Protein AF-A0A2V7PTL3-F1 (afdb_monomer)

Solvent-accessible surface area (backbone atoms only — not comparable to full-atom values): 19234 Å² total; per-residue (Å²): 114,66,68,62,54,45,54,55,50,53,51,50,50,53,52,56,63,71,43,59,87,76,66,67,97,75,72,52,46,26,53,28,74,48,75,42,56,42,40,90,37,6,77,86,49,51,35,30,56,69,43,46,54,13,33,9,42,70,13,37,46,96,92,54,63,38,96,51,48,69,48,38,56,96,76,74,40,83,77,38,29,26,68,57,35,49,31,84,86,47,87,62,72,57,38,34,52,40,47,52,67,44,94,77,58,78,47,55,61,39,45,72,73,46,29,72,77,50,80,53,64,45,39,36,37,28,36,30,56,58,40,34,35,38,35,31,33,27,22,49,60,37,75,67,26,38,50,54,26,27,52,44,21,42,54,30,21,42,74,59,68,45,80,54,82,48,53,42,68,40,53,69,28,81,48,74,51,54,21,33,27,32,47,74,58,25,55,45,15,30,27,51,26,10,29,19,30,35,23,48,31,39,30,61,32,52,21,53,51,41,17,54,34,37,46,64,38,47,96,45,80,62,69,70,92,75,82,72,80,88,74,92,73,81,79,68,81,92,71,82,86,66,90,78,66,57,37,98,73,61,60,81,56,46,66,77,44,69,46,55,61,53,31,29,40,37,32,38,32,36,54,26,25,61,79,61,63,67,87,74,86,73,76,70,88,84,51,91,52,51,32,34,23,41,68,59,97,78,49,50,75,78,45,33,72,86,34,94,57,33,44,81,41,83,74,49,75,61,85,22,29,24,35,30,38,38,40,32,59,78,40,60,76,44,40,32,24,51,37,38,86,98,43,79,60,40,72,72,36,68,25,45,62,119

Radius of gyration: 26.58 Å; Cα contacts (8 Å, |Δi|>4): 734; chains: 1; bounding box: 58×51×72 Å

Structure (mmCIF, N/CA/C/O backbone):
data_AF-A0A2V7PTL3-F1
#
_entry.id   AF-A0A2V7PTL3-F1
#
loop_
_atom_site.group_PDB
_atom_site.id
_atom_site.type_symbol
_atom_site.label_atom_id
_atom_site.label_alt_id
_atom_site.label_comp_id
_atom_site.label_asym_id
_atom_site.label_entity_id
_atom_site.label_seq_id
_atom_site.pdbx_PDB_ins_code
_atom_site.Cartn_x
_atom_site.Cartn_y
_atom_site.Cartn_z
_atom_site.occupancy
_atom_site.B_iso_or_equiv
_atom_site.auth_seq_id
_atom_site.auth_comp_id
_atom_site.auth_asym_id
_atom_site.auth_atom_id
_atom_site.pdbx_PDB_model_num
ATOM 1 N N . MET A 1 1 ? 13.224 -9.829 -6.526 1.00 54.44 1 MET A N 1
ATOM 2 C CA . MET A 1 1 ? 11.762 -9.576 -6.557 1.00 54.44 1 MET A CA 1
ATOM 3 C C . MET A 1 1 ? 10.968 -10.706 -7.213 1.00 54.44 1 MET A C 1
ATOM 5 O O . MET A 1 1 ? 9.870 -10.983 -6.752 1.00 54.44 1 MET A O 1
ATOM 9 N N . THR A 1 2 ? 11.512 -11.411 -8.213 1.00 71.88 2 THR A N 1
ATOM 10 C CA . THR A 1 2 ? 10.816 -12.489 -8.946 1.00 71.88 2 THR A CA 1
ATOM 11 C C . THR A 1 2 ? 10.346 -13.665 -8.082 1.00 71.88 2 THR A C 1
ATOM 13 O O . THR A 1 2 ? 9.251 -14.161 -8.308 1.00 71.88 2 THR A O 1
ATOM 16 N N . VAL A 1 3 ? 11.103 -14.084 -7.061 1.00 86.38 3 VAL A N 1
ATOM 17 C CA . VAL A 1 3 ? 10.732 -15.242 -6.217 1.00 86.38 3 VAL A CA 1
ATOM 18 C C . VAL A 1 3 ? 9.466 -14.989 -5.391 1.00 86.38 3 VAL A C 1
ATOM 20 O O . VAL A 1 3 ? 8.576 -15.833 -5.372 1.00 86.38 3 VAL A O 1
ATOM 23 N N . ILE A 1 4 ? 9.360 -13.826 -4.736 1.00 88.50 4 ILE A N 1
ATOM 24 C CA . ILE A 1 4 ? 8.193 -13.488 -3.904 1.00 88.50 4 ILE A CA 1
ATOM 25 C C . ILE A 1 4 ? 6.953 -13.338 -4.787 1.00 88.50 4 ILE A C 1
ATOM 27 O O . ILE A 1 4 ? 5.944 -13.986 -4.529 1.00 88.50 4 ILE A O 1
ATOM 31 N N . GLY A 1 5 ? 7.052 -12.541 -5.859 1.00 88.00 5 GLY A N 1
ATOM 32 C CA . GLY A 1 5 ? 5.939 -12.331 -6.787 1.00 88.00 5 GLY A CA 1
ATOM 33 C C . GLY A 1 5 ? 5.461 -13.634 -7.427 1.00 88.00 5 GLY A C 1
ATOM 34 O O . GLY A 1 5 ? 4.261 -13.890 -7.458 1.00 88.00 5 GLY A O 1
ATOM 35 N N . LYS A 1 6 ? 6.391 -14.501 -7.852 1.00 88.19 6 LYS A N 1
ATOM 36 C CA . LYS A 1 6 ? 6.057 -15.820 -8.397 1.00 88.19 6 LYS A CA 1
ATOM 37 C C . LYS A 1 6 ? 5.391 -16.719 -7.360 1.00 88.19 6 LYS A C 1
ATOM 39 O O . LYS A 1 6 ? 4.373 -17.313 -7.671 1.00 88.19 6 LYS A O 1
ATOM 44 N N . SER A 1 7 ? 5.917 -16.788 -6.139 1.00 92.88 7 SER A N 1
ATOM 45 C CA . SER A 1 7 ? 5.326 -17.604 -5.070 1.00 92.88 7 SER A CA 1
ATOM 46 C C . SER A 1 7 ? 3.882 -17.187 -4.759 1.00 92.88 7 SER A C 1
ATOM 48 O O . SER A 1 7 ? 2.989 -18.029 -4.686 1.00 92.88 7 SER A O 1
ATOM 50 N N . VAL A 1 8 ? 3.627 -15.876 -4.655 1.00 93.38 8 VAL A N 1
ATOM 51 C CA . VAL A 1 8 ? 2.273 -15.339 -4.444 1.00 93.38 8 VAL A CA 1
ATOM 52 C C . VAL A 1 8 ? 1.369 -15.626 -5.646 1.00 93.38 8 VAL A C 1
ATOM 54 O O . VAL A 1 8 ? 0.238 -16.071 -5.460 1.00 93.38 8 VAL A O 1
ATOM 57 N N . GLY A 1 9 ? 1.862 -15.406 -6.869 1.00 92.88 9 GLY A N 1
ATOM 58 C CA . GLY A 1 9 ? 1.113 -15.659 -8.102 1.00 92.88 9 GLY A CA 1
ATOM 59 C C . GLY A 1 9 ? 0.752 -17.134 -8.286 1.00 92.88 9 GLY A C 1
ATOM 60 O O . GLY A 1 9 ? -0.413 -17.452 -8.504 1.00 92.88 9 GLY A O 1
ATOM 61 N N . ASP A 1 10 ? 1.720 -18.035 -8.121 1.00 93.62 10 ASP A N 1
ATOM 62 C CA . ASP A 1 10 ? 1.515 -19.484 -8.195 1.00 93.62 10 ASP A CA 1
ATOM 63 C C . ASP A 1 10 ? 0.501 -19.945 -7.138 1.00 93.62 10 ASP A C 1
ATOM 65 O O . ASP A 1 10 ? -0.391 -20.737 -7.437 1.00 93.62 10 ASP A O 1
ATOM 69 N N . GLY A 1 11 ? 0.590 -19.414 -5.912 1.00 95.06 11 GLY A N 1
ATOM 70 C CA . GLY A 1 11 ? -0.376 -19.697 -4.850 1.00 95.06 11 GLY A CA 1
ATOM 71 C C . GLY A 1 11 ? -1.792 -19.212 -5.179 1.00 95.06 11 GLY A C 1
ATOM 72 O O . GLY A 1 11 ? -2.761 -19.922 -4.912 1.00 95.06 11 GLY A O 1
ATOM 73 N N . ALA A 1 12 ? -1.925 -18.032 -5.791 1.00 93.56 12 ALA A N 1
ATOM 74 C CA . ALA A 1 12 ? -3.215 -17.495 -6.218 1.00 93.56 12 ALA A CA 1
ATOM 75 C C . ALA A 1 12 ? -3.844 -18.328 -7.347 1.00 93.56 12 ALA A C 1
ATOM 77 O O . ALA A 1 12 ? -5.038 -18.617 -7.288 1.00 93.56 12 ALA A O 1
ATOM 78 N N . VAL A 1 13 ? -3.047 -18.753 -8.335 1.00 93.56 13 VAL A N 1
ATOM 79 C CA . VAL A 1 13 ? -3.499 -19.637 -9.423 1.00 93.56 13 VAL A CA 1
ATOM 80 C C . VAL A 1 13 ? -3.913 -20.997 -8.870 1.00 93.56 13 VAL A C 1
ATOM 82 O O . VAL A 1 13 ? -5.016 -21.451 -9.149 1.00 93.56 13 VAL A O 1
ATOM 85 N N . ALA A 1 14 ? -3.093 -21.605 -8.010 1.00 93.88 14 ALA A N 1
ATOM 86 C CA . ALA A 1 14 ? -3.425 -22.883 -7.386 1.00 93.88 14 ALA A CA 1
ATOM 87 C C . ALA A 1 14 ? -4.730 -22.808 -6.572 1.00 93.88 14 ALA A C 1
ATOM 89 O O . ALA A 1 14 ? -5.548 -23.728 -6.626 1.00 93.88 14 ALA A O 1
ATOM 90 N N . LEU A 1 15 ? -4.955 -21.704 -5.846 1.00 91.06 15 LEU A N 1
ATOM 91 C CA . LEU A 1 15 ? -6.216 -21.468 -5.147 1.00 91.06 15 LEU A CA 1
ATOM 92 C C . LEU A 1 15 ? -7.382 -21.342 -6.135 1.00 91.06 15 LEU A C 1
ATOM 94 O O . LEU A 1 15 ? -8.399 -22.003 -5.937 1.00 91.06 15 LEU A O 1
ATOM 98 N N . PHE A 1 16 ? -7.239 -20.540 -7.192 1.00 90.12 16 PHE A N 1
ATOM 99 C CA . PHE A 1 16 ? -8.264 -20.377 -8.225 1.00 90.12 16 PHE A CA 1
ATOM 100 C C . PHE A 1 16 ? -8.647 -21.719 -8.865 1.00 90.12 16 PHE A C 1
ATOM 102 O O . PHE A 1 16 ? -9.828 -22.069 -8.885 1.00 90.12 16 PHE A O 1
ATOM 109 N N . ASP A 1 17 ? -7.658 -22.506 -9.288 1.00 90.69 17 ASP A N 1
ATOM 110 C CA . ASP A 1 17 ? -7.866 -23.822 -9.896 1.00 90.69 17 ASP A CA 1
ATOM 111 C C . ASP A 1 17 ? -8.566 -24.785 -8.925 1.00 90.69 17 ASP A C 1
ATOM 113 O O . ASP A 1 17 ? -9.466 -25.530 -9.318 1.00 90.69 17 ASP A O 1
ATOM 117 N N . SER A 1 18 ? -8.214 -24.733 -7.634 1.00 91.88 18 SER A N 1
ATOM 118 C CA . SER A 1 18 ? -8.845 -25.569 -6.604 1.00 91.88 18 SER A CA 1
ATOM 119 C C . SER A 1 18 ? -10.313 -25.222 -6.330 1.00 91.88 18 SER A C 1
ATOM 121 O O . SER A 1 18 ? -11.061 -26.085 -5.870 1.00 91.88 18 SER A O 1
ATOM 123 N N . LEU A 1 19 ? -10.742 -23.981 -6.605 1.00 88.31 19 LEU A N 1
ATOM 124 C CA . LEU A 1 19 ? -12.136 -23.573 -6.421 1.00 88.31 19 LEU A CA 1
ATOM 125 C C . LEU A 1 19 ? -13.051 -24.207 -7.475 1.00 88.31 19 LEU A C 1
ATOM 127 O O . LEU A 1 19 ? -14.204 -24.487 -7.156 1.00 88.31 19 LEU A O 1
ATOM 131 N N . GLY A 1 20 ? -12.552 -24.478 -8.687 1.00 84.94 20 GLY A N 1
ATOM 132 C CA . GLY A 1 20 ? -13.228 -25.271 -9.719 1.00 84.94 20 GLY A CA 1
ATOM 133 C C . GLY A 1 20 ? -14.733 -24.994 -9.846 1.00 84.94 20 GLY A C 1
ATOM 134 O O . GLY A 1 20 ? -15.160 -23.882 -10.153 1.00 84.94 20 GLY A O 1
ATOM 135 N N . THR A 1 21 ? -15.555 -26.014 -9.579 1.00 82.31 21 THR A N 1
ATOM 136 C CA . THR A 1 21 ? -17.026 -25.950 -9.684 1.00 82.31 21 THR A CA 1
ATOM 137 C C . THR A 1 21 ? -17.719 -25.215 -8.530 1.00 82.31 21 THR A C 1
ATOM 139 O O . THR A 1 21 ? -18.940 -25.095 -8.549 1.00 82.31 21 THR A O 1
ATOM 142 N N . ALA A 1 22 ? -16.990 -24.765 -7.504 1.00 83.25 22 ALA A N 1
ATOM 143 C CA . ALA A 1 22 ? -17.542 -23.958 -6.413 1.00 83.25 22 ALA A CA 1
ATOM 144 C C . ALA A 1 22 ? -17.686 -22.470 -6.787 1.00 83.25 22 ALA A C 1
ATOM 146 O O . ALA A 1 22 ? -18.297 -21.708 -6.034 1.00 83.25 22 ALA A O 1
ATOM 147 N N . LEU A 1 23 ? -17.132 -22.047 -7.931 1.00 82.62 23 LEU A N 1
ATOM 148 C CA . LEU A 1 23 ? -17.359 -20.717 -8.490 1.00 82.62 23 LEU A CA 1
ATOM 149 C C . LEU A 1 23 ? -18.807 -20.584 -8.982 1.00 82.62 23 LEU A C 1
ATOM 151 O O . LEU A 1 23 ? -19.373 -21.499 -9.572 1.00 82.62 23 LEU A O 1
ATOM 155 N N . SER A 1 24 ? -19.393 -19.416 -8.738 1.00 82.69 24 SER A N 1
ATOM 156 C CA . SER A 1 24 ? -20.777 -19.079 -9.074 1.00 82.69 24 SER A CA 1
ATOM 157 C C . SER A 1 24 ? -20.797 -17.773 -9.863 1.00 82.69 24 SER A C 1
ATOM 159 O O . SER A 1 24 ? -20.018 -16.864 -9.573 1.00 82.69 24 SER A O 1
ATOM 161 N N . ASP A 1 25 ? -21.699 -17.666 -10.836 1.00 85.25 25 ASP A N 1
ATOM 162 C CA . ASP A 1 25 ? -21.993 -16.425 -11.567 1.00 85.25 25 ASP A CA 1
ATOM 163 C C . ASP A 1 25 ? -22.904 -15.474 -10.769 1.00 85.25 25 ASP A C 1
ATOM 165 O O . ASP A 1 25 ? -23.008 -14.286 -11.078 1.00 85.25 25 ASP A O 1
ATOM 169 N N . ARG A 1 26 ? -23.521 -15.976 -9.693 1.00 83.00 26 ARG A N 1
ATOM 170 C CA . ARG A 1 26 ? -24.259 -15.188 -8.709 1.00 83.00 26 ARG A CA 1
ATOM 171 C C . ARG A 1 26 ? -23.373 -14.847 -7.516 1.00 83.00 26 ARG A C 1
ATOM 173 O O . ARG A 1 26 ? -22.911 -15.744 -6.807 1.00 83.00 26 ARG A O 1
ATOM 180 N N . LEU A 1 27 ? -23.215 -13.550 -7.255 1.00 84.81 27 LEU A N 1
ATOM 181 C CA . LEU A 1 27 ? -22.480 -13.013 -6.113 1.00 84.81 27 LEU A CA 1
ATOM 182 C C . LEU A 1 27 ? -23.353 -12.002 -5.366 1.00 84.81 27 LEU A C 1
ATOM 184 O O . LEU A 1 27 ? -23.665 -10.942 -5.898 1.00 84.81 27 LEU A O 1
ATOM 188 N N . GLU A 1 28 ? -23.734 -12.325 -4.129 1.00 85.25 28 GLU A N 1
ATOM 189 C CA . GLU A 1 28 ? -24.439 -11.371 -3.264 1.00 85.25 28 GLU A CA 1
ATOM 190 C C . GLU A 1 28 ? -23.488 -10.249 -2.844 1.00 85.25 28 GLU A C 1
ATOM 192 O O . GLU A 1 28 ? -22.382 -10.511 -2.356 1.00 85.25 28 GLU A O 1
ATOM 197 N N . LEU A 1 29 ? -23.936 -9.004 -3.004 1.00 87.94 29 LEU A N 1
ATOM 198 C CA . LEU A 1 29 ? -23.141 -7.814 -2.728 1.00 87.94 29 LEU A CA 1
ATOM 199 C C . LEU A 1 29 ? -23.789 -6.971 -1.634 1.00 87.94 29 LEU A C 1
ATOM 201 O O . LEU A 1 29 ? -24.975 -6.666 -1.677 1.00 87.94 29 LEU A O 1
ATOM 205 N N . GLY A 1 30 ? -22.978 -6.531 -0.680 1.00 87.50 30 GLY A N 1
ATOM 206 C CA . GLY A 1 30 ? -23.362 -5.513 0.293 1.00 87.50 30 GLY A CA 1
ATOM 207 C C . GLY A 1 30 ? -22.268 -4.467 0.407 1.00 87.50 30 GLY A C 1
ATOM 208 O O . GLY A 1 30 ? -21.087 -4.787 0.279 1.00 87.50 30 GLY A O 1
ATOM 209 N N . ARG A 1 31 ? -22.638 -3.213 0.668 1.00 88.50 31 ARG A N 1
ATOM 210 C CA . ARG A 1 31 ? -21.663 -2.159 0.961 1.00 88.50 31 ARG A CA 1
ATOM 211 C C . ARG A 1 31 ? -22.157 -1.238 2.062 1.00 88.50 31 ARG A C 1
ATOM 213 O O . ARG A 1 31 ? -23.338 -0.902 2.113 1.00 88.50 31 ARG A O 1
ATOM 220 N N . ALA A 1 32 ? -21.231 -0.793 2.890 1.00 89.75 32 ALA A N 1
ATOM 221 C CA . ALA A 1 32 ? -21.430 0.281 3.844 1.00 89.75 32 ALA A CA 1
ATOM 222 C C . ALA A 1 32 ? -20.168 1.145 3.864 1.00 89.75 32 ALA A C 1
ATOM 224 O O . ALA A 1 32 ? -19.054 0.631 3.779 1.00 89.75 32 ALA A O 1
ATOM 225 N N . PHE A 1 33 ? -20.340 2.457 3.956 1.00 89.00 33 PHE A N 1
ATOM 226 C CA . PHE A 1 33 ? -19.253 3.428 3.892 1.00 89.00 33 PHE A CA 1
ATOM 227 C C . PHE A 1 33 ? -19.440 4.479 4.983 1.00 89.00 33 PHE A C 1
ATOM 229 O O . PHE A 1 33 ? -20.570 4.880 5.264 1.00 89.00 33 PHE A O 1
ATOM 236 N N . ALA A 1 34 ? -18.339 4.951 5.564 1.00 89.56 34 ALA A N 1
ATOM 237 C CA . ALA A 1 34 ? -18.347 6.122 6.428 1.00 89.56 34 ALA A CA 1
ATOM 238 C C . ALA A 1 34 ? -17.092 6.972 6.234 1.00 89.56 34 ALA A C 1
ATOM 240 O O . ALA A 1 34 ? -15.979 6.455 6.133 1.00 89.56 34 ALA A O 1
ATOM 241 N N . THR A 1 35 ? -17.288 8.288 6.282 1.00 91.56 35 THR A N 1
ATOM 242 C CA . THR A 1 35 ? -16.217 9.260 6.500 1.00 91.56 35 THR A CA 1
ATOM 243 C C . THR A 1 35 ? -16.184 9.605 7.985 1.00 91.56 35 THR A C 1
ATOM 245 O O . THR A 1 35 ? -17.170 10.092 8.536 1.00 91.56 35 THR A O 1
ATOM 248 N N . LEU A 1 36 ? -15.060 9.349 8.644 1.00 92.25 36 LEU A N 1
ATOM 249 C CA . LEU A 1 36 ? -14.830 9.679 10.046 1.00 92.25 36 LEU A CA 1
ATOM 250 C C . LEU A 1 36 ? -14.138 11.045 10.120 1.00 92.25 36 LEU A C 1
ATOM 252 O O . LEU A 1 36 ? -13.067 11.192 9.536 1.00 92.25 36 LEU A O 1
ATOM 256 N N . SER A 1 37 ? -14.711 12.019 10.839 1.00 92.56 37 SER A N 1
ATOM 257 C CA . SER A 1 37 ? -13.965 13.222 11.250 1.00 92.56 37 SER A CA 1
ATOM 258 C C . SER A 1 37 ? -13.096 12.858 12.451 1.00 92.56 37 SER A C 1
ATOM 260 O O . SER A 1 37 ? -13.603 12.661 13.557 1.00 92.56 37 SER A O 1
ATOM 262 N N . LEU A 1 38 ? -11.796 12.690 12.221 1.00 94.50 38 LEU A N 1
ATOM 263 C CA . LEU A 1 38 ? -10.875 12.130 13.208 1.00 94.50 38 LEU A CA 1
ATOM 264 C C . LEU A 1 38 ? -10.638 13.110 14.355 1.00 94.50 38 LEU A C 1
ATOM 266 O O . LEU A 1 38 ? -10.798 12.735 15.514 1.00 94.50 38 LEU A O 1
ATOM 270 N N . ARG A 1 39 ? -10.336 14.374 14.036 1.00 92.50 39 ARG A N 1
ATOM 271 C CA . ARG A 1 39 ? -10.049 15.410 15.039 1.00 92.50 39 ARG A CA 1
ATOM 272 C C . ARG A 1 39 ? -11.291 15.808 15.824 1.00 92.50 39 ARG A C 1
ATOM 274 O O . ARG A 1 39 ? -11.299 15.713 17.050 1.00 92.50 39 ARG A O 1
ATOM 281 N N . ASP A 1 40 ? -12.366 16.176 15.125 1.00 91.94 40 ASP A N 1
ATOM 282 C CA . ASP A 1 40 ? -13.569 16.717 15.772 1.00 91.94 40 ASP A CA 1
ATOM 283 C C . ASP A 1 40 ? -14.300 15.657 16.601 1.00 91.94 40 ASP A C 1
ATOM 285 O O . ASP A 1 40 ? -14.944 15.969 17.602 1.00 91.94 40 ASP A O 1
ATOM 289 N N . SER A 1 41 ? -14.186 14.383 16.207 1.00 95.12 41 SER A N 1
ATOM 290 C CA . SER A 1 41 ? -14.811 13.264 16.921 1.00 95.12 41 SER A CA 1
ATOM 291 C C . SER A 1 41 ? -13.827 12.465 17.776 1.00 95.12 41 SER A C 1
ATOM 293 O O . SER A 1 41 ? -14.198 11.397 18.266 1.00 95.12 41 SER A O 1
ATOM 295 N N . ALA A 1 42 ? -12.603 12.953 18.006 1.00 96.50 42 ALA A N 1
ATOM 296 C CA . ALA A 1 42 ? -11.524 12.180 18.625 1.00 96.50 42 ALA A CA 1
ATOM 297 C C . ALA A 1 42 ? -11.915 11.533 19.960 1.00 96.50 42 ALA A C 1
ATOM 299 O O . ALA A 1 42 ? -11.701 10.338 20.170 1.00 96.50 42 ALA A O 1
ATOM 300 N N . ARG A 1 43 ? -12.595 12.284 20.838 1.00 96.19 43 ARG A N 1
ATOM 301 C CA . ARG A 1 43 ? -13.081 11.770 22.129 1.00 96.19 43 ARG A CA 1
ATOM 302 C C . ARG A 1 43 ? -14.091 10.632 21.962 1.00 96.19 43 ARG A C 1
ATOM 304 O O . ARG A 1 43 ? -13.991 9.627 22.658 1.00 96.19 43 ARG A O 1
ATOM 311 N N . ALA A 1 44 ? -15.053 10.778 21.051 1.00 96.75 44 ALA A N 1
ATOM 312 C CA . ALA A 1 44 ? -16.066 9.753 20.778 1.00 96.75 44 ALA A CA 1
ATOM 313 C C . ALA A 1 44 ? -15.470 8.527 20.064 1.00 96.75 44 ALA A C 1
ATOM 315 O O . ALA A 1 44 ? -15.943 7.400 20.228 1.00 96.75 44 ALA A O 1
ATOM 316 N N . LEU A 1 45 ? -14.419 8.754 19.279 1.00 97.06 45 LEU A N 1
ATOM 317 C CA . LEU A 1 45 ? -13.657 7.735 18.578 1.00 97.06 45 LEU A CA 1
ATOM 318 C C . LEU A 1 45 ? -12.617 7.050 19.472 1.00 97.06 45 LEU A C 1
ATOM 320 O O . LEU A 1 45 ? -12.174 5.963 19.114 1.00 97.06 45 LEU A O 1
ATOM 324 N N . GLY A 1 46 ? -12.290 7.606 20.642 1.00 97.31 46 GLY A N 1
ATOM 325 C CA . GLY A 1 46 ? -11.303 7.055 21.574 1.00 97.31 46 GLY A CA 1
ATOM 326 C C . GLY A 1 46 ? -9.869 7.150 21.051 1.00 97.31 46 GLY A C 1
ATOM 327 O O . GLY A 1 46 ? -9.103 6.206 21.224 1.00 97.31 46 GLY A O 1
ATOM 328 N N . ILE A 1 47 ? -9.544 8.251 20.374 1.00 97.69 47 ILE A N 1
ATOM 329 C CA . ILE A 1 47 ? -8.233 8.548 19.780 1.00 97.69 47 ILE A CA 1
ATOM 330 C C . ILE A 1 47 ? -7.760 9.942 20.208 1.00 97.69 47 ILE A C 1
ATOM 332 O O . ILE A 1 47 ? -8.497 10.685 20.863 1.00 97.69 47 ILE A O 1
ATOM 336 N N . CYS A 1 48 ? -6.540 10.313 19.830 1.00 95.31 48 CYS A N 1
ATOM 337 C CA . CYS A 1 48 ? -6.030 11.658 20.071 1.00 95.31 48 CYS A CA 1
ATOM 338 C C . CYS A 1 48 ? -6.648 12.686 19.130 1.00 95.31 48 CYS A C 1
ATOM 340 O O . CYS A 1 48 ? -6.882 12.404 17.965 1.00 95.31 48 CYS A O 1
ATOM 342 N N . ALA A 1 49 ? -6.927 13.887 19.640 1.00 92.81 49 ALA A N 1
ATOM 343 C CA . ALA A 1 49 ? -7.457 14.971 18.811 1.00 92.81 49 ALA A CA 1
ATOM 344 C C . ALA A 1 49 ? -6.399 15.529 17.854 1.00 92.81 49 ALA A C 1
ATOM 346 O O . ALA A 1 49 ? -6.717 15.862 16.716 1.00 92.81 49 ALA A O 1
ATOM 347 N N . GLU A 1 50 ? -5.145 15.574 18.309 1.00 91.44 50 GLU A N 1
ATOM 348 C CA . GLU A 1 50 ? -4.023 16.060 17.516 1.00 91.44 50 GLU A CA 1
ATOM 349 C C . GLU A 1 50 ? -3.169 14.881 17.021 1.00 91.44 50 GLU A C 1
ATOM 351 O O . GLU A 1 50 ? -2.608 14.152 17.855 1.00 91.44 50 GLU A O 1
ATOM 356 N N . PRO A 1 51 ? -3.070 14.657 15.696 1.00 93.25 51 PRO A N 1
ATOM 357 C CA . PRO A 1 51 ? -2.216 13.617 15.143 1.00 93.25 51 PRO A CA 1
ATOM 358 C C . PRO A 1 51 ? -0.739 14.003 15.267 1.00 93.25 51 PRO A C 1
ATOM 360 O O . PRO A 1 51 ? -0.383 15.167 15.106 1.00 93.25 51 PRO A O 1
ATOM 363 N N . ALA A 1 52 ? 0.140 13.034 15.512 1.00 91.62 52 ALA A N 1
ATOM 364 C CA . ALA A 1 52 ? 1.570 13.287 15.676 1.00 91.62 52 ALA A CA 1
ATOM 365 C C . ALA A 1 52 ? 2.431 12.150 15.125 1.00 91.62 52 ALA A C 1
ATOM 367 O O . ALA A 1 52 ? 2.113 10.974 15.317 1.00 91.62 52 ALA A O 1
ATOM 368 N N . LEU A 1 53 ? 3.562 12.515 14.517 1.00 92.00 53 LEU A N 1
ATOM 369 C CA . LEU A 1 53 ? 4.612 11.586 14.101 1.00 92.00 53 LEU A CA 1
ATOM 370 C C . LEU A 1 53 ? 5.660 11.422 15.201 1.00 92.00 53 LEU A C 1
ATOM 372 O O . LEU A 1 53 ? 6.076 12.399 15.832 1.00 92.00 53 LEU A O 1
ATOM 376 N N . GLY A 1 54 ? 6.090 10.181 15.409 1.00 90.75 54 GLY A N 1
ATOM 377 C CA . GLY A 1 54 ? 7.184 9.846 16.309 1.00 90.75 54 GLY A CA 1
ATOM 378 C C . GLY A 1 54 ? 8.558 10.031 15.661 1.00 90.75 54 GLY A C 1
ATOM 379 O O . GLY A 1 54 ? 8.711 9.921 14.446 1.00 90.75 54 GLY A O 1
ATOM 380 N N . LEU A 1 55 ? 9.597 10.237 16.473 1.00 89.75 55 LEU A N 1
ATOM 381 C CA . LEU A 1 55 ? 10.990 10.232 16.011 1.00 89.75 55 LEU A CA 1
ATOM 382 C C . LEU A 1 55 ? 11.380 8.905 15.345 1.00 89.75 55 LEU A C 1
ATOM 384 O O . LEU A 1 55 ? 12.184 8.916 14.413 1.00 89.75 55 LEU A O 1
ATOM 388 N N . SER A 1 56 ? 10.779 7.784 15.758 1.00 91.88 56 SER A N 1
ATOM 389 C CA . SER A 1 56 ? 10.997 6.485 15.116 1.00 91.88 56 SER A CA 1
ATOM 390 C C . SER A 1 56 ? 10.450 6.418 13.682 1.00 91.88 56 SER A C 1
ATOM 392 O O . SER A 1 56 ? 10.950 5.631 12.886 1.00 91.88 56 SER A O 1
ATOM 394 N N . THR A 1 57 ? 9.507 7.280 13.285 1.00 92.75 57 THR A N 1
ATOM 395 C CA . THR A 1 57 ? 9.096 7.385 11.875 1.00 92.75 57 THR A CA 1
ATOM 396 C C . THR A 1 57 ? 10.234 7.912 11.001 1.00 92.75 57 THR A C 1
ATOM 398 O O . THR A 1 57 ? 10.430 7.460 9.878 1.00 92.75 57 THR A O 1
ATOM 401 N N . LEU A 1 58 ? 11.040 8.847 11.510 1.00 90.12 58 LEU A N 1
ATOM 402 C CA . LEU A 1 58 ? 12.122 9.443 10.724 1.00 90.12 58 LEU A CA 1
ATOM 403 C C . LEU A 1 58 ? 13.277 8.476 10.452 1.00 90.12 58 LEU A C 1
ATOM 405 O O . LEU A 1 58 ? 14.069 8.714 9.537 1.00 90.12 58 LEU A O 1
ATOM 409 N N . VAL A 1 59 ? 13.397 7.404 11.236 1.00 91.12 59 VAL A N 1
ATOM 410 C CA . VAL A 1 59 ? 14.483 6.436 11.070 1.00 91.12 59 VAL A CA 1
ATOM 411 C C . VAL A 1 59 ? 14.200 5.352 10.038 1.00 91.12 59 VAL A C 1
ATOM 413 O O . VAL A 1 59 ? 15.142 4.699 9.598 1.00 91.12 59 VAL A O 1
ATOM 416 N N . GLY A 1 60 ? 12.943 5.186 9.623 1.00 91.00 60 GLY A N 1
ATOM 417 C CA . GLY A 1 60 ? 12.522 4.121 8.711 1.00 91.00 60 GLY A CA 1
ATOM 418 C C . GLY A 1 60 ? 12.427 2.736 9.366 1.00 91.00 60 GLY A C 1
ATOM 419 O O . GLY A 1 60 ? 12.945 2.500 10.463 1.00 91.00 60 GLY A O 1
ATOM 420 N N . ALA A 1 61 ? 11.749 1.826 8.671 1.00 92.00 61 ALA A N 1
ATOM 421 C CA . ALA A 1 61 ? 11.598 0.426 9.053 1.00 92.00 61 ALA A CA 1
ATOM 422 C C . ALA A 1 61 ? 12.858 -0.404 8.741 1.00 92.00 61 ALA A C 1
ATOM 424 O O . ALA A 1 61 ? 13.832 0.095 8.171 1.00 92.00 61 ALA A O 1
ATOM 425 N N . ASP A 1 62 ? 12.841 -1.678 9.137 1.00 88.12 62 ASP A N 1
ATOM 426 C CA . ASP A 1 62 ? 13.958 -2.621 8.964 1.00 88.12 62 ASP A CA 1
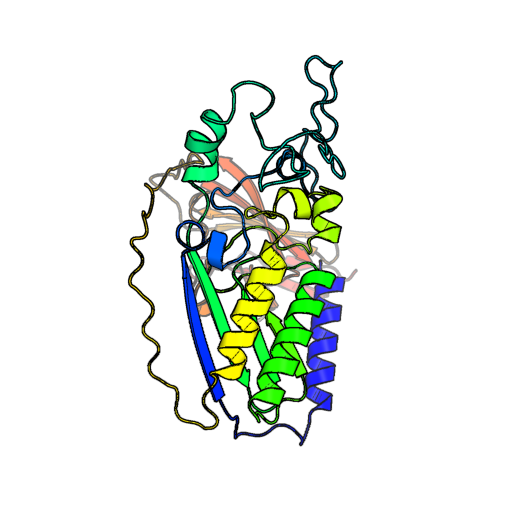ATOM 427 C C . ASP A 1 62 ? 14.322 -2.879 7.492 1.00 88.12 62 ASP A C 1
ATOM 429 O O . ASP A 1 62 ? 15.460 -3.229 7.176 1.00 88.12 62 ASP A O 1
ATOM 433 N N . ASP A 1 63 ? 13.375 -2.697 6.576 1.00 89.19 63 ASP A N 1
ATOM 434 C CA . ASP A 1 63 ? 13.574 -2.851 5.136 1.00 89.19 63 ASP A CA 1
ATOM 435 C C . ASP A 1 63 ? 14.195 -1.609 4.471 1.00 89.19 63 ASP A C 1
ATOM 437 O O . ASP A 1 63 ? 14.742 -1.712 3.369 1.00 89.19 63 ASP A O 1
ATOM 441 N N . ALA A 1 64 ? 14.163 -0.448 5.137 1.00 88.12 64 ALA A N 1
ATOM 442 C CA . ALA A 1 64 ? 14.691 0.806 4.607 1.00 88.12 64 ALA A CA 1
ATOM 443 C C . ALA A 1 64 ? 15.008 1.847 5.699 1.00 88.12 64 ALA A C 1
ATOM 445 O O . ALA A 1 64 ? 14.364 2.897 5.796 1.00 88.12 64 ALA A O 1
ATOM 446 N N . HIS A 1 65 ? 16.065 1.618 6.481 1.00 90.06 65 HIS A N 1
ATOM 447 C CA . HIS A 1 65 ? 16.537 2.637 7.419 1.00 90.06 65 HIS A CA 1
ATOM 448 C C . HIS A 1 65 ? 17.034 3.903 6.711 1.00 90.06 65 HIS A C 1
ATOM 450 O O . HIS A 1 65 ? 17.740 3.867 5.696 1.00 90.06 65 HIS A O 1
ATOM 456 N N . THR A 1 66 ? 16.747 5.050 7.315 1.00 90.38 66 THR A N 1
ATOM 457 C CA . THR A 1 66 ? 17.311 6.330 6.907 1.00 90.38 66 THR A CA 1
ATOM 458 C C . THR A 1 66 ? 18.702 6.526 7.513 1.00 90.38 66 THR A C 1
ATOM 460 O O . THR A 1 66 ? 19.108 5.886 8.483 1.00 90.38 66 THR A O 1
ATOM 463 N N . ARG A 1 67 ? 19.465 7.474 6.957 1.00 90.31 67 ARG A N 1
ATOM 464 C CA . ARG A 1 67 ? 20.843 7.768 7.399 1.00 90.31 67 ARG A CA 1
ATOM 465 C C . ARG A 1 67 ? 20.944 8.327 8.821 1.00 90.31 67 ARG A C 1
ATOM 467 O O . ARG A 1 67 ? 22.059 8.469 9.311 1.00 90.31 67 ARG A O 1
ATOM 474 N N . ILE A 1 68 ? 19.813 8.683 9.430 1.00 87.50 68 ILE A N 1
ATOM 475 C CA . ILE A 1 68 ? 19.737 9.303 10.758 1.00 87.50 68 ILE A CA 1
ATOM 476 C C . ILE A 1 68 ? 19.418 8.302 11.875 1.00 87.50 68 ILE A C 1
ATOM 478 O O . ILE A 1 68 ? 19.348 8.693 13.038 1.00 87.50 68 ILE A O 1
ATOM 482 N N . GLN A 1 69 ? 19.261 7.017 11.540 1.00 88.94 69 GLN A N 1
ATOM 483 C CA . GLN A 1 69 ? 19.161 5.934 12.516 1.00 88.94 69 GLN A CA 1
ATOM 484 C C . GLN A 1 69 ? 20.372 5.957 13.465 1.00 88.94 69 GLN A C 1
ATOM 486 O O . GLN A 1 69 ? 21.526 5.917 13.037 1.00 88.94 69 GLN A O 1
ATOM 491 N N . GLY A 1 70 ? 20.099 6.020 14.767 1.00 87.25 70 GLY A N 1
ATOM 492 C CA . GLY A 1 70 ? 21.094 6.047 15.837 1.00 87.25 70 GLY A CA 1
ATOM 493 C C . GLY A 1 70 ? 21.814 7.385 16.031 1.00 87.25 70 GLY A C 1
ATOM 494 O O . GLY A 1 70 ? 22.775 7.436 16.798 1.00 87.25 70 GLY A O 1
ATOM 495 N N . TRP A 1 71 ? 21.403 8.467 15.358 1.00 88.50 71 TRP A N 1
ATOM 496 C CA . TRP A 1 71 ? 22.050 9.770 15.530 1.00 88.50 71 TRP A CA 1
ATOM 497 C C . TRP A 1 71 ? 21.875 10.325 16.946 1.00 88.50 71 TRP A C 1
ATOM 499 O O . TRP A 1 71 ? 20.771 10.390 17.486 1.00 88.50 71 TRP A O 1
ATOM 509 N N . LEU A 1 72 ? 22.987 10.800 17.508 1.00 86.19 72 LEU A N 1
ATOM 510 C CA . LEU A 1 72 ? 23.040 11.492 18.791 1.00 86.19 72 LEU A CA 1
ATOM 511 C C . LEU A 1 72 ? 23.151 13.000 18.555 1.00 86.19 72 LEU A C 1
ATOM 513 O O . LEU A 1 72 ? 23.962 13.458 17.745 1.00 86.19 72 LEU A O 1
ATOM 517 N N . LEU A 1 73 ? 22.383 13.793 19.298 1.00 80.88 73 LEU A N 1
ATOM 518 C CA . LEU A 1 73 ? 22.501 15.247 19.268 1.00 80.88 73 LEU A CA 1
ATOM 519 C C . LEU A 1 73 ? 23.883 15.650 19.811 1.00 80.88 73 LEU A C 1
ATOM 521 O O . LEU A 1 73 ? 24.292 15.211 20.888 1.00 80.88 73 LEU A O 1
ATOM 525 N N . PHE A 1 74 ? 24.626 16.437 19.025 1.00 83.69 74 PHE A N 1
ATOM 526 C CA . PHE A 1 74 ? 26.044 16.772 19.251 1.00 83.69 74 PHE A CA 1
ATOM 527 C C . PHE A 1 74 ? 26.980 15.558 19.413 1.00 83.69 74 PHE A C 1
ATOM 529 O O . PHE A 1 74 ? 28.072 15.694 19.955 1.00 83.69 74 PHE A O 1
ATOM 536 N N . GLY A 1 75 ? 26.566 14.366 18.967 1.00 84.12 75 GLY A N 1
ATOM 537 C CA . GLY A 1 75 ? 27.323 13.128 19.171 1.00 84.12 75 GLY A CA 1
ATOM 538 C C . GLY A 1 75 ? 27.263 12.567 20.598 1.00 84.12 75 GLY A C 1
ATOM 539 O O . GLY A 1 75 ? 27.949 11.591 20.877 1.00 84.12 75 GLY A O 1
ATOM 540 N N . LEU A 1 76 ? 26.466 13.162 21.495 1.00 85.31 76 LEU A N 1
ATOM 541 C CA . LEU A 1 76 ? 26.486 12.847 22.930 1.00 85.31 76 LEU A CA 1
ATOM 542 C C . LEU A 1 76 ? 25.114 12.475 23.499 1.00 85.31 76 LEU A C 1
ATOM 544 O O . LEU A 1 76 ? 25.032 11.620 24.377 1.00 85.31 76 LEU A O 1
ATOM 548 N N . PHE A 1 77 ? 24.040 13.104 23.023 1.00 82.12 77 PHE A N 1
ATOM 549 C CA . PHE A 1 77 ? 22.720 12.966 23.637 1.00 82.12 77 PHE A CA 1
ATOM 550 C C . PHE A 1 77 ? 21.794 12.111 22.773 1.00 82.12 77 PHE A C 1
ATOM 552 O O . PHE A 1 77 ? 21.491 12.466 21.632 1.00 82.12 77 PHE A O 1
ATOM 559 N N . ASP A 1 78 ? 21.323 10.992 23.325 1.00 83.50 78 ASP A N 1
ATOM 560 C CA . ASP A 1 78 ? 20.315 10.151 22.679 1.00 83.50 78 ASP A CA 1
ATOM 561 C C . ASP A 1 78 ? 18.953 10.849 22.719 1.00 83.50 78 ASP A C 1
ATOM 563 O O . ASP A 1 78 ? 18.293 10.937 23.756 1.00 83.50 78 ASP A O 1
ATOM 567 N N . VAL A 1 79 ? 18.543 11.363 21.564 1.00 83.44 79 VAL A N 1
ATOM 568 C CA . VAL A 1 79 ? 17.253 12.035 21.390 1.00 83.44 79 VAL A CA 1
ATOM 569 C C . VAL A 1 79 ? 16.134 11.069 20.995 1.00 83.44 79 VAL A C 1
ATOM 571 O O . VAL A 1 79 ? 14.978 11.476 20.948 1.00 83.44 79 VAL A O 1
ATOM 574 N N . GLY A 1 80 ? 16.428 9.784 20.773 1.00 83.31 80 GLY A N 1
ATOM 575 C CA . GLY A 1 80 ? 15.444 8.776 20.375 1.00 83.31 80 GLY A CA 1
ATOM 576 C C . GLY A 1 80 ? 15.242 8.638 18.866 1.00 83.31 80 GLY A C 1
ATOM 577 O O . GLY A 1 80 ? 14.197 8.160 18.434 1.00 83.31 80 GLY A O 1
ATOM 578 N N . LEU A 1 81 ? 16.236 9.021 18.052 1.00 88.44 81 LEU A N 1
ATOM 579 C CA . LEU A 1 81 ? 16.295 8.691 16.621 1.00 88.44 81 LEU A CA 1
ATOM 580 C C . LEU A 1 81 ? 16.695 7.224 16.435 1.00 88.44 81 LEU A C 1
ATOM 582 O O . LEU A 1 81 ? 17.737 6.910 15.865 1.00 88.44 81 LEU A O 1
ATOM 586 N N . LYS A 1 82 ? 15.878 6.309 16.952 1.00 90.25 82 LYS A N 1
ATOM 587 C CA . LYS A 1 82 ? 16.040 4.869 16.767 1.00 90.25 82 LYS A CA 1
ATOM 588 C C . LYS A 1 82 ? 14.699 4.162 16.876 1.00 90.25 82 LYS A C 1
ATOM 590 O O . LYS A 1 82 ? 13.795 4.621 17.572 1.00 90.25 82 LYS A O 1
ATOM 595 N N . GLN A 1 83 ? 14.601 3.017 16.221 1.00 91.31 83 GLN A N 1
ATOM 596 C CA . GLN A 1 83 ? 13.504 2.087 16.442 1.00 91.31 83 GLN A CA 1
ATOM 597 C C . GLN A 1 83 ? 13.466 1.612 17.903 1.00 91.31 83 GLN A C 1
ATOM 599 O O . GLN A 1 83 ? 14.511 1.414 18.526 1.00 91.31 83 GLN A O 1
ATOM 604 N N . GLY A 1 84 ? 12.263 1.442 18.452 1.00 91.25 84 GLY A N 1
ATOM 605 C CA . GLY A 1 84 ? 12.090 0.953 19.816 1.00 91.25 84 GLY A CA 1
ATOM 606 C C . GLY A 1 84 ? 12.401 2.004 20.888 1.00 91.25 84 GLY A C 1
ATOM 607 O O . GLY A 1 84 ? 12.961 1.662 21.929 1.00 91.25 84 GLY A O 1
ATOM 608 N N . SER A 1 85 ? 12.137 3.293 20.629 1.00 89.56 85 SER A N 1
ATOM 609 C CA . SER A 1 85 ? 12.498 4.393 21.541 1.00 89.56 85 SER A CA 1
ATOM 610 C C . SER A 1 85 ? 11.278 5.070 22.179 1.00 89.56 85 SER A C 1
ATOM 612 O O . SER A 1 85 ? 10.978 6.228 21.874 1.00 89.56 85 SER A O 1
ATOM 614 N N . PRO A 1 86 ? 10.568 4.395 23.101 1.00 90.50 86 PRO A N 1
ATOM 615 C CA . PRO A 1 86 ? 9.467 5.020 23.810 1.00 90.50 86 PRO A CA 1
ATOM 616 C C . PRO A 1 86 ? 9.954 6.150 24.726 1.00 90.50 86 PRO A C 1
ATOM 618 O O . PRO A 1 86 ? 11.128 6.246 25.108 1.00 90.50 86 PRO A O 1
ATOM 621 N N . ASN A 1 87 ? 9.028 7.030 25.079 1.00 85.38 87 ASN A N 1
ATOM 622 C CA . ASN A 1 87 ? 9.197 8.064 26.085 1.00 85.38 87 ASN A CA 1
ATOM 623 C C . ASN A 1 87 ? 8.043 7.985 27.087 1.00 85.38 87 ASN A C 1
ATOM 625 O O . ASN A 1 87 ? 7.008 8.612 26.871 1.00 85.38 87 ASN A O 1
ATOM 629 N N . PRO A 1 88 ? 8.186 7.167 28.144 1.00 76.31 88 PRO A N 1
ATOM 630 C CA . PRO A 1 88 ? 7.114 6.937 29.109 1.00 76.31 88 PRO A CA 1
ATOM 631 C C . PRO A 1 88 ? 6.786 8.179 29.948 1.00 76.31 88 PRO A C 1
ATOM 633 O O . PRO A 1 88 ? 5.712 8.235 30.540 1.00 76.31 88 PRO A O 1
ATOM 636 N N . ASP A 1 89 ? 7.681 9.168 29.976 1.00 72.88 89 ASP A N 1
ATOM 637 C CA . ASP A 1 89 ? 7.597 10.328 30.864 1.00 72.88 89 ASP A CA 1
ATOM 638 C C . ASP A 1 89 ? 6.860 11.523 30.236 1.00 72.88 89 ASP A C 1
ATOM 640 O O . ASP A 1 89 ? 6.700 12.559 30.884 1.00 72.88 89 ASP A O 1
ATOM 644 N N . VAL A 1 90 ? 6.396 11.410 28.983 1.00 69.19 90 VAL A N 1
ATOM 645 C CA . VAL A 1 90 ? 5.635 12.481 28.319 1.00 69.19 90 VAL A CA 1
ATOM 646 C C . VAL A 1 90 ? 4.151 12.358 28.665 1.00 69.19 90 VAL A C 1
ATOM 648 O O . VAL A 1 90 ? 3.501 11.382 28.280 1.00 69.19 90 VAL A O 1
ATOM 651 N N . PRO A 1 91 ? 3.570 13.348 29.367 1.00 70.38 91 PRO A N 1
ATOM 652 C CA . PRO A 1 91 ? 2.143 13.359 29.631 1.00 70.38 91 PRO A CA 1
ATOM 653 C C . PRO A 1 91 ? 1.369 13.674 28.347 1.00 70.38 91 PRO A C 1
ATOM 655 O O . PRO A 1 91 ? 1.764 14.527 27.554 1.00 70.38 91 PRO A O 1
ATOM 658 N N . GLY A 1 92 ? 0.212 13.036 28.166 1.00 84.75 92 GLY A N 1
ATOM 659 C CA . GLY A 1 92 ? -0.731 13.390 27.106 1.00 84.75 92 GLY A CA 1
ATOM 660 C C . GLY A 1 92 ? -1.309 12.192 26.366 1.00 84.75 92 GLY A C 1
ATOM 661 O O . GLY A 1 92 ? -1.008 11.037 26.655 1.00 84.75 92 GLY A O 1
ATOM 662 N N . CYS A 1 93 ? -2.169 12.479 25.389 1.00 90.69 93 CYS A N 1
ATOM 663 C CA . CYS A 1 93 ? -2.889 11.437 24.659 1.00 90.69 93 CYS A CA 1
ATOM 664 C C . CYS A 1 93 ? -1.967 10.536 23.819 1.00 90.69 93 CYS A C 1
ATOM 666 O O . CYS A 1 93 ? -2.204 9.334 23.723 1.00 90.69 93 CYS A O 1
ATOM 668 N N . GLN A 1 94 ? -0.899 11.101 23.242 1.00 92.38 94 GLN A N 1
ATOM 669 C CA . GLN A 1 94 ? 0.065 10.362 22.414 1.00 92.38 94 GLN A CA 1
ATOM 670 C C . GLN A 1 94 ? 0.932 9.381 23.231 1.00 92.38 94 GLN A C 1
ATOM 672 O O . GLN A 1 94 ? 1.689 8.604 22.647 1.00 92.38 94 GLN A O 1
ATOM 677 N N . ALA A 1 95 ? 0.779 9.368 24.561 1.00 91.06 95 ALA A N 1
ATOM 678 C CA . ALA A 1 95 ? 1.399 8.419 25.475 1.00 91.06 95 ALA A CA 1
ATOM 679 C C . ALA A 1 95 ? 2.918 8.305 25.253 1.00 91.06 95 ALA A C 1
ATOM 681 O O . ALA A 1 95 ? 3.621 9.307 25.311 1.00 91.06 95 ALA A O 1
ATOM 682 N N . GLN A 1 96 ? 3.432 7.106 24.968 1.00 89.50 96 GLN A N 1
ATOM 683 C CA . GLN A 1 96 ? 4.870 6.829 24.918 1.00 89.50 96 GLN A CA 1
ATOM 684 C C . GLN A 1 96 ? 5.583 7.380 23.670 1.00 89.50 96 GLN A C 1
ATOM 686 O O . GLN A 1 96 ? 6.764 7.092 23.469 1.00 89.50 96 GLN A O 1
ATOM 691 N N . LYS A 1 97 ? 4.905 8.129 22.794 1.00 91.88 97 LYS A N 1
ATOM 692 C CA . LYS A 1 97 ? 5.496 8.617 21.544 1.00 91.88 97 LYS A CA 1
ATOM 693 C C . LYS A 1 97 ? 6.408 9.814 21.775 1.00 91.88 97 LYS A C 1
ATOM 695 O O . LYS A 1 97 ? 5.986 10.864 22.253 1.00 91.88 97 LYS A O 1
ATOM 700 N N . ARG A 1 98 ? 7.655 9.686 21.315 1.00 88.94 98 ARG A N 1
ATOM 701 C CA . ARG A 1 98 ? 8.576 10.818 21.147 1.00 88.94 98 ARG A CA 1
ATOM 702 C C . ARG A 1 98 ? 8.151 11.627 19.938 1.00 88.94 98 ARG A C 1
ATOM 704 O O . ARG A 1 98 ? 8.576 11.310 18.832 1.00 88.94 98 ARG A O 1
ATOM 711 N N . GLN A 1 99 ? 7.302 12.630 20.122 1.00 84.88 99 GLN A N 1
ATOM 712 C CA . GLN A 1 99 ? 6.899 13.478 19.004 1.00 84.88 99 GLN A CA 1
ATOM 713 C C . GLN A 1 99 ? 8.116 14.243 18.466 1.00 84.88 99 GLN A C 1
ATOM 715 O O . GLN A 1 99 ? 9.041 14.584 19.214 1.00 84.88 99 GLN A O 1
ATOM 720 N N . LEU A 1 100 ? 8.125 14.512 17.161 1.00 72.50 100 LEU A N 1
ATOM 721 C CA . LEU A 1 100 ? 9.146 15.362 16.540 1.00 72.50 100 LEU A CA 1
ATOM 722 C C . LEU A 1 100 ? 9.195 16.731 17.260 1.00 72.50 100 LEU A C 1
ATOM 724 O O . LEU A 1 100 ? 8.206 17.118 17.834 1.00 72.50 100 LEU A O 1
ATOM 728 N N . PHE A 1 101 ? 10.313 17.453 17.347 1.00 67.38 101 PHE A N 1
ATOM 729 C CA . PHE A 1 101 ? 10.408 18.806 17.964 1.00 67.38 101 PHE A CA 1
ATOM 730 C C . PHE A 1 101 ? 9.897 19.043 19.418 1.00 67.38 101 PHE A C 1
ATOM 732 O O . PHE A 1 101 ? 1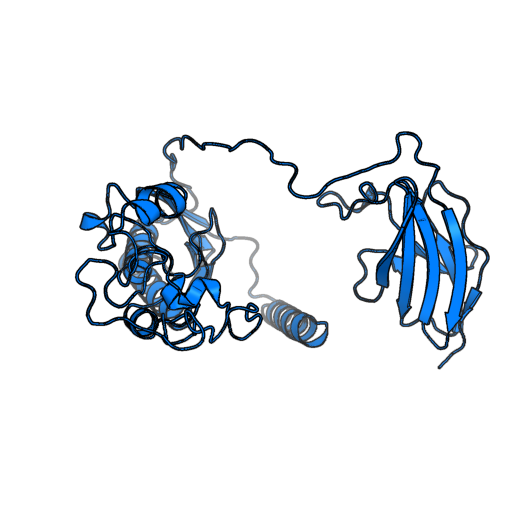0.077 20.155 19.927 1.00 67.38 101 PHE A O 1
ATOM 739 N N . ASP A 1 102 ? 9.337 18.054 20.127 1.00 65.56 102 ASP A N 1
ATOM 740 C CA . ASP A 1 102 ? 8.762 18.235 21.476 1.00 65.56 102 ASP A CA 1
ATOM 741 C C . ASP A 1 102 ? 9.829 18.611 22.513 1.00 65.56 102 ASP A C 1
ATOM 743 O O . ASP A 1 102 ? 9.602 19.466 23.367 1.00 65.56 102 ASP A O 1
ATOM 747 N N . ALA A 1 103 ? 11.030 18.040 22.390 1.00 54.50 103 ALA A N 1
ATOM 748 C CA . ALA A 1 103 ? 12.141 18.289 23.309 1.00 54.50 103 ALA A CA 1
ATOM 749 C C . ALA A 1 103 ? 12.721 19.716 23.230 1.00 54.50 103 ALA A C 1
ATOM 751 O O . ALA A 1 103 ? 13.518 20.086 24.087 1.00 54.50 103 ALA A O 1
ATOM 752 N N . ALA A 1 104 ? 12.360 20.510 22.214 1.00 53.69 104 ALA A N 1
ATOM 753 C CA . ALA A 1 104 ? 13.011 21.791 21.948 1.00 53.69 104 ALA A CA 1
ATOM 754 C C . ALA A 1 104 ? 12.088 23.022 22.055 1.00 53.69 104 ALA A C 1
ATOM 756 O O . ALA A 1 104 ? 12.592 24.099 22.364 1.00 53.69 104 ALA A O 1
ATOM 757 N N . PHE A 1 105 ? 10.766 22.907 21.825 1.00 53.81 105 PHE A N 1
ATOM 758 C CA . PHE A 1 105 ? 9.916 24.099 21.606 1.00 53.81 105 PHE A CA 1
ATOM 759 C C . PHE A 1 105 ? 8.433 23.986 22.037 1.00 53.81 105 PHE A C 1
ATOM 761 O O . PHE A 1 105 ? 7.580 24.670 21.471 1.00 53.81 105 PHE A O 1
ATOM 768 N N . ALA A 1 106 ? 8.098 23.153 23.030 1.00 54.56 106 ALA A N 1
ATOM 769 C CA . ALA A 1 106 ? 6.762 23.113 23.658 1.00 54.56 106 ALA A CA 1
ATOM 770 C C . ALA A 1 106 ? 5.564 22.903 22.689 1.00 54.56 106 ALA A C 1
ATOM 772 O O . ALA A 1 106 ? 4.528 23.556 22.812 1.00 54.56 106 ALA A O 1
ATOM 773 N N . GLY A 1 107 ? 5.691 21.996 21.712 1.00 63.00 107 GLY A N 1
ATOM 774 C CA . GLY A 1 107 ? 4.584 21.497 20.875 1.00 63.00 107 GLY A CA 1
ATOM 775 C C . GLY A 1 107 ? 4.046 22.437 19.780 1.00 63.00 107 GLY A C 1
ATOM 776 O O . GLY A 1 107 ? 3.483 21.956 18.797 1.00 63.00 107 GLY A O 1
ATOM 777 N N . LEU A 1 108 ? 4.255 23.757 19.863 1.00 65.38 108 LEU A N 1
ATOM 778 C CA . LEU A 1 108 ? 3.765 24.713 18.852 1.00 65.38 108 LEU A CA 1
ATOM 779 C C . LEU A 1 108 ? 4.317 24.441 17.433 1.00 65.38 108 LEU A C 1
ATOM 781 O O . LEU A 1 108 ? 3.536 24.476 16.479 1.00 65.38 108 LEU A O 1
ATOM 785 N N . PRO A 1 109 ? 5.610 24.108 17.241 1.00 66.31 109 PRO A N 1
ATOM 786 C CA . PRO A 1 109 ? 6.109 23.734 15.918 1.00 66.31 109 PRO A CA 1
ATOM 787 C C . PRO A 1 109 ? 5.495 22.436 15.386 1.00 66.31 109 PRO A C 1
ATOM 789 O O . PRO A 1 109 ? 5.244 22.335 14.187 1.00 66.31 109 PRO A O 1
ATOM 792 N N . ASN A 1 110 ? 5.189 21.465 16.253 1.00 70.19 110 ASN A N 1
ATOM 793 C CA . ASN A 1 110 ? 4.473 20.258 15.833 1.00 70.19 110 ASN A CA 1
ATOM 794 C C . ASN A 1 110 ? 3.082 20.578 15.328 1.00 70.19 110 ASN A C 1
ATOM 796 O O . ASN A 1 110 ? 2.665 20.012 14.315 1.00 70.19 110 ASN A O 1
ATOM 800 N N . HIS A 1 111 ? 2.393 21.498 16.007 1.00 72.06 111 HIS A N 1
ATOM 801 C CA . HIS A 1 111 ? 1.087 21.962 15.574 1.00 72.06 111 HIS A CA 1
ATOM 802 C C . HIS A 1 111 ? 1.142 22.551 14.155 1.00 72.06 111 HIS A C 1
ATOM 804 O O . HIS A 1 111 ? 0.454 22.099 13.241 1.00 72.06 111 HIS A O 1
ATOM 810 N N . LEU A 1 112 ? 2.043 23.514 13.952 1.00 66.00 112 LEU A N 1
ATOM 811 C CA . LEU A 1 112 ? 2.107 24.308 12.725 1.00 66.00 112 LEU A CA 1
ATOM 812 C C . LEU A 1 112 ? 2.718 23.572 11.525 1.00 66.00 112 LEU A C 1
ATOM 814 O O . LEU A 1 112 ? 2.274 23.775 10.396 1.00 66.00 112 LEU A O 1
ATOM 818 N N . PHE A 1 113 ? 3.748 22.750 11.736 1.00 69.06 113 PHE A N 1
ATOM 819 C CA . PHE A 1 113 ? 4.538 22.193 10.631 1.00 69.06 113 PHE A CA 1
ATOM 820 C C . PHE A 1 113 ? 4.227 20.731 10.312 1.00 69.06 113 PHE A C 1
ATOM 822 O O . PHE A 1 113 ? 4.469 20.304 9.184 1.00 69.06 113 PHE A O 1
ATOM 829 N N . ILE A 1 114 ? 3.680 19.966 11.260 1.00 80.56 114 ILE A N 1
ATOM 830 C CA . ILE A 1 114 ? 3.453 18.524 11.086 1.00 80.56 114 ILE A CA 1
ATOM 831 C C . ILE A 1 114 ? 1.970 18.223 11.167 1.00 80.56 114 ILE A C 1
ATOM 833 O O . ILE A 1 114 ? 1.331 17.949 10.158 1.00 80.56 114 ILE A O 1
ATOM 837 N N . SER A 1 115 ? 1.433 18.292 12.379 1.00 79.19 115 SER A N 1
ATOM 838 C CA . SER A 1 115 ? 0.090 17.831 12.692 1.00 79.19 115 SER A CA 1
ATOM 839 C C . SER A 1 115 ? -0.950 18.565 11.862 1.00 79.19 115 SER A C 1
ATOM 841 O O . SER A 1 115 ? -1.761 17.882 11.263 1.00 79.19 115 SER A O 1
ATOM 843 N N . GLY A 1 116 ? -0.881 19.889 11.676 1.00 79.00 116 GLY A N 1
ATOM 844 C CA . GLY A 1 116 ? -1.790 20.638 10.795 1.00 79.00 116 GLY A CA 1
ATOM 845 C C . GLY A 1 116 ? -1.843 20.157 9.333 1.00 79.00 116 GLY A C 1
ATOM 846 O O . GLY A 1 116 ? -2.842 20.392 8.659 1.00 79.00 116 GLY A O 1
ATOM 847 N N . ASN A 1 117 ? -0.818 19.440 8.858 1.00 81.56 117 ASN A N 1
ATOM 848 C CA . ASN A 1 117 ? -0.758 18.866 7.508 1.00 81.56 117 ASN A CA 1
ATOM 849 C C . ASN A 1 117 ? -1.133 17.372 7.459 1.00 81.56 117 ASN A C 1
ATOM 851 O O . ASN A 1 117 ? -1.220 16.806 6.369 1.00 81.56 117 ASN A O 1
ATOM 855 N N . LEU A 1 118 ? -1.345 16.722 8.610 1.00 89.12 118 LEU A N 1
ATOM 856 C CA . LEU A 1 118 ? -1.765 15.321 8.677 1.00 89.12 118 LEU A CA 1
ATOM 857 C C . LEU A 1 118 ? -3.282 15.177 8.454 1.00 89.12 118 LEU A C 1
ATOM 859 O O . LEU A 1 118 ? -4.051 16.068 8.842 1.00 89.12 118 LEU A O 1
ATOM 863 N N . PRO A 1 119 ? -3.745 14.056 7.866 1.00 89.62 119 PRO A N 1
ATOM 864 C CA . PRO A 1 119 ? -5.129 13.935 7.419 1.00 89.62 119 PRO A CA 1
ATOM 865 C C . PRO A 1 119 ? -6.119 13.959 8.584 1.00 89.62 119 PRO A C 1
ATOM 867 O O . PRO A 1 119 ? -5.960 13.216 9.547 1.00 89.62 119 PRO A O 1
ATOM 870 N N . SER A 1 120 ? -7.173 14.771 8.476 1.00 90.50 120 SER A N 1
ATOM 871 C CA . SER A 1 120 ? -8.222 14.931 9.504 1.00 90.50 120 SER A CA 1
ATOM 872 C C . SER A 1 120 ? -9.439 14.025 9.304 1.00 90.50 120 SER A C 1
ATOM 874 O O . SER A 1 120 ? -10.342 14.015 10.140 1.00 90.50 120 SER A O 1
ATOM 876 N N . TYR A 1 121 ? -9.473 13.273 8.203 1.00 91.06 121 TYR A N 1
ATOM 877 C CA . TYR A 1 121 ? -10.590 12.417 7.826 1.00 91.06 121 TYR A CA 1
ATOM 878 C C . TYR A 1 121 ? -10.102 11.022 7.444 1.00 91.06 121 TYR A C 1
ATOM 880 O O . TYR A 1 121 ? -9.068 10.883 6.795 1.00 91.06 121 TYR A O 1
ATOM 888 N N . ALA A 1 122 ? -10.878 9.999 7.804 1.00 93.44 122 ALA A N 1
ATOM 889 C CA . ALA A 1 122 ? -10.666 8.624 7.358 1.00 93.44 122 ALA A CA 1
ATOM 890 C C . ALA A 1 122 ? -11.900 8.116 6.621 1.00 93.44 122 ALA A C 1
ATOM 892 O O . ALA A 1 122 ? -13.010 8.195 7.145 1.00 93.44 122 ALA A O 1
ATOM 893 N N . GLN A 1 123 ? -11.711 7.545 5.438 1.00 92.31 123 GLN A N 1
ATOM 894 C CA . GLN A 1 123 ? -12.777 6.882 4.699 1.00 92.31 123 GLN A CA 1
ATOM 895 C C . GLN A 1 123 ? -12.668 5.372 4.889 1.00 92.31 123 GLN A C 1
ATOM 897 O O . GLN A 1 123 ? -11.689 4.752 4.482 1.00 92.31 123 GLN A O 1
ATOM 902 N N . VAL A 1 124 ? -13.681 4.776 5.511 1.00 94.75 124 VAL A N 1
ATOM 903 C CA . VAL A 1 124 ? -13.743 3.337 5.785 1.00 94.75 124 VAL A CA 1
ATOM 904 C C . VAL A 1 124 ? -14.898 2.708 5.026 1.00 94.75 124 VAL A C 1
ATOM 906 O O . VAL A 1 124 ? -15.981 3.283 4.917 1.00 94.75 124 VAL A O 1
ATOM 909 N N . THR A 1 125 ? -14.668 1.518 4.479 1.00 93.81 125 THR A N 1
ATOM 910 C CA . THR A 1 125 ? -15.687 0.770 3.728 1.00 93.81 125 THR A CA 1
ATOM 911 C C . THR A 1 125 ? -15.772 -0.647 4.255 1.00 93.81 125 THR A C 1
ATOM 913 O O . THR A 1 125 ? -14.754 -1.260 4.552 1.00 93.81 125 THR A O 1
ATOM 916 N N . VAL A 1 126 ? -16.979 -1.189 4.334 1.00 95.06 126 VAL A N 1
ATOM 917 C CA . VAL A 1 126 ? -17.198 -2.622 4.482 1.00 95.06 126 VAL A CA 1
ATOM 918 C C . VAL A 1 126 ? -17.928 -3.119 3.245 1.00 95.06 126 VAL A C 1
ATOM 920 O O . VAL A 1 126 ? -18.980 -2.590 2.893 1.00 95.06 126 VAL A O 1
ATOM 923 N N . LEU A 1 127 ? -17.369 -4.132 2.590 1.00 92.88 127 LEU A N 1
ATOM 924 C CA . LEU A 1 127 ? -17.965 -4.827 1.455 1.00 92.88 127 LEU A CA 1
ATOM 925 C C . LEU A 1 127 ? -18.328 -6.246 1.874 1.00 92.88 127 LEU A C 1
ATOM 927 O O . LEU A 1 127 ? -17.530 -6.921 2.514 1.00 92.88 127 LEU A O 1
ATOM 931 N N . ARG A 1 128 ? -19.500 -6.728 1.483 1.00 92.06 128 ARG A N 1
ATOM 932 C CA . ARG A 1 128 ? -19.850 -8.144 1.550 1.00 92.06 128 ARG A CA 1
ATOM 933 C C . ARG A 1 128 ? -19.819 -8.709 0.142 1.00 92.06 128 ARG A C 1
ATOM 935 O O . ARG A 1 128 ? -20.491 -8.168 -0.727 1.00 92.06 128 ARG A O 1
ATOM 942 N N . LEU A 1 129 ? -19.065 -9.787 -0.040 1.00 90.00 129 LEU A N 1
ATOM 943 C CA . LEU A 1 129 ? -18.992 -10.566 -1.272 1.00 90.00 129 LEU A CA 1
ATOM 944 C C . LEU A 1 129 ? -19.371 -12.011 -0.918 1.00 90.00 129 LEU A C 1
ATOM 946 O O . LEU A 1 129 ? -18.572 -12.746 -0.335 1.00 90.00 129 LEU A O 1
ATOM 950 N N . GLY A 1 130 ? -20.619 -12.399 -1.178 1.00 88.62 130 GLY A N 1
ATOM 951 C CA . GLY A 1 130 ? -21.160 -13.702 -0.789 1.00 88.62 130 GLY A CA 1
ATOM 952 C C . GLY A 1 130 ? -21.091 -13.938 0.727 1.00 88.62 130 GLY A C 1
ATOM 953 O O . GLY A 1 130 ? -21.743 -13.249 1.518 1.00 88.62 130 GLY A O 1
ATOM 954 N N . ASN A 1 131 ? -20.289 -14.919 1.141 1.00 91.00 131 ASN A N 1
ATOM 955 C CA . ASN A 1 131 ? -20.041 -15.280 2.544 1.00 91.00 131 ASN A CA 1
ATOM 956 C C . ASN A 1 131 ? -18.766 -14.630 3.125 1.00 91.00 131 ASN A C 1
ATOM 958 O O . ASN A 1 131 ? -18.302 -15.027 4.197 1.00 91.00 131 ASN A O 1
ATOM 962 N N . ARG A 1 132 ? -18.179 -13.649 2.433 1.00 93.31 132 ARG A N 1
ATOM 963 C CA . ARG A 1 132 ? -16.998 -12.897 2.873 1.00 93.31 132 ARG A CA 1
ATOM 964 C C . ARG A 1 132 ? -17.364 -11.455 3.191 1.00 93.31 132 ARG A C 1
ATOM 966 O O . ARG A 1 132 ? -18.206 -10.866 2.516 1.00 93.31 132 ARG A O 1
ATOM 973 N N . VAL A 1 133 ? -16.697 -10.874 4.184 1.00 95.75 133 VAL A N 1
ATOM 974 C CA . VAL A 1 133 ? -16.773 -9.438 4.482 1.00 95.75 133 VAL A CA 1
ATOM 975 C C . VAL A 1 133 ? -15.380 -8.804 4.469 1.00 95.75 133 VAL A C 1
ATOM 977 O O . VAL A 1 133 ? -14.458 -9.289 5.114 1.00 95.75 133 VAL A O 1
ATOM 980 N N . ILE A 1 134 ? -15.200 -7.726 3.718 1.00 97.69 134 ILE A N 1
ATOM 981 C CA . ILE A 1 134 ? -13.925 -7.035 3.525 1.00 97.69 134 ILE A CA 1
ATOM 982 C C . ILE A 1 134 ? -14.039 -5.651 4.153 1.00 97.69 134 ILE A C 1
ATOM 984 O O . ILE A 1 134 ? -14.883 -4.859 3.743 1.00 97.69 134 ILE A O 1
ATOM 988 N N . GLY A 1 135 ? -13.197 -5.362 5.140 1.00 97.94 135 GLY A N 1
ATOM 989 C CA . GLY A 1 135 ? -13.079 -4.054 5.772 1.00 97.94 135 GLY A CA 1
ATOM 990 C C . GLY A 1 135 ? -11.895 -3.297 5.190 1.00 97.94 135 GLY A C 1
ATOM 991 O O . GLY A 1 135 ? -10.754 -3.707 5.376 1.00 97.94 135 GLY A O 1
ATOM 992 N N . ALA A 1 136 ? -12.164 -2.208 4.484 1.00 97.88 136 ALA A N 1
ATOM 993 C CA . ALA A 1 136 ? -11.165 -1.353 3.870 1.00 97.88 136 ALA A CA 1
ATOM 994 C C . ALA A 1 136 ? -10.844 -0.161 4.782 1.00 97.88 136 ALA A C 1
ATOM 996 O O . ALA A 1 136 ? -11.761 0.543 5.225 1.00 97.88 136 ALA A O 1
ATOM 997 N N . VAL A 1 137 ? -9.556 0.059 5.051 1.00 97.88 137 VAL A N 1
ATOM 998 C CA . VAL A 1 137 ? -9.054 1.130 5.922 1.00 97.88 137 VAL A CA 1
ATOM 999 C C . VAL A 1 137 ? -7.913 1.913 5.254 1.00 97.88 137 VAL A C 1
ATOM 1001 O O . VAL A 1 137 ? -7.119 1.329 4.508 1.00 97.88 137 VAL A O 1
ATOM 1004 N N . PRO A 1 138 ? -7.796 3.225 5.524 1.00 97.00 138 PRO A N 1
ATOM 1005 C CA . PRO A 1 138 ? -6.838 4.094 4.849 1.00 97.00 138 PRO A CA 1
ATOM 1006 C C . PRO A 1 138 ? -5.466 4.079 5.538 1.00 97.00 138 PRO A C 1
ATOM 1008 O O . PRO A 1 138 ? -5.030 5.105 6.037 1.00 97.00 138 PRO A O 1
ATOM 1011 N N . GLY A 1 139 ? -4.785 2.934 5.610 1.00 97.00 139 GLY A N 1
ATOM 1012 C CA . GLY A 1 139 ? -3.446 2.855 6.217 1.00 97.00 139 GLY A CA 1
ATOM 1013 C C . GLY A 1 139 ? -2.788 1.478 6.138 1.00 97.00 139 GLY A C 1
ATOM 1014 O O . GLY A 1 139 ? -3.342 0.538 5.555 1.00 97.00 139 GLY A O 1
ATOM 1015 N N . GLU A 1 140 ? -1.606 1.376 6.739 1.00 98.06 140 GLU A N 1
ATOM 1016 C CA . GLU A 1 140 ? -0.785 0.168 6.834 1.00 98.06 140 GLU A CA 1
ATOM 1017 C C . GLU A 1 140 ? -1.068 -0.566 8.150 1.00 98.06 140 GLU A C 1
ATOM 1019 O O . GLU A 1 140 ? -0.584 -0.203 9.220 1.00 98.06 140 GLU A O 1
ATOM 1024 N N . VAL A 1 141 ? -1.909 -1.597 8.100 1.00 98.50 141 VAL A N 1
ATOM 1025 C CA . VAL A 1 141 ? -2.363 -2.295 9.310 1.00 98.50 141 VAL A CA 1
ATOM 1026 C C . VAL A 1 141 ? -1.378 -3.392 9.702 1.00 98.50 141 VAL A C 1
ATOM 1028 O O . VAL A 1 141 ? -1.107 -4.288 8.902 1.00 98.50 141 VAL A O 1
ATOM 1031 N N . THR A 1 142 ? -0.908 -3.391 10.951 1.00 98.50 142 THR A N 1
ATOM 1032 C CA . THR A 1 142 ? -0.073 -4.491 11.457 1.00 98.50 142 THR A CA 1
ATOM 1033 C C . THR A 1 142 ? -0.845 -5.806 11.534 1.00 98.50 142 THR A C 1
ATOM 1035 O O . THR A 1 142 ? -2.076 -5.848 11.639 1.00 98.50 142 THR A O 1
ATOM 1038 N N . THR A 1 143 ? -0.112 -6.919 11.556 1.00 98.44 143 THR A N 1
ATOM 1039 C CA . THR A 1 143 ? -0.683 -8.270 11.623 1.00 98.44 143 THR A CA 1
ATOM 1040 C C . THR A 1 143 ? -1.680 -8.435 12.775 1.00 98.44 143 THR A C 1
ATOM 1042 O O . THR A 1 143 ? -2.787 -8.949 12.578 1.00 98.44 143 THR A O 1
ATOM 1045 N N . THR A 1 144 ? -1.332 -7.985 13.987 1.00 98.62 144 THR A N 1
ATOM 1046 C CA . THR A 1 144 ? -2.216 -8.136 15.152 1.00 98.62 144 THR A CA 1
ATOM 1047 C C . THR A 1 144 ? -3.405 -7.189 15.083 1.00 98.62 144 THR A C 1
ATOM 1049 O O . THR A 1 144 ? -4.523 -7.612 15.395 1.00 98.62 144 THR A O 1
ATOM 1052 N N . ALA A 1 145 ? -3.197 -5.939 14.656 1.00 98.75 145 ALA A N 1
ATOM 1053 C CA . ALA A 1 145 ? -4.276 -4.972 14.496 1.00 98.75 145 ALA A CA 1
ATOM 1054 C C . ALA A 1 145 ? -5.310 -5.480 13.482 1.00 98.75 145 ALA A C 1
ATOM 1056 O O . ALA A 1 145 ? -6.500 -5.549 13.796 1.00 98.75 145 ALA A O 1
ATOM 1057 N N . GLY A 1 146 ? -4.852 -5.958 12.322 1.00 98.56 146 GLY A N 1
ATOM 1058 C CA . GLY A 1 146 ? -5.704 -6.503 11.269 1.00 98.56 146 GLY A CA 1
ATOM 1059 C C . GLY A 1 146 ? -6.477 -7.735 11.731 1.00 98.56 146 GLY A C 1
ATOM 1060 O O . GLY A 1 146 ? -7.684 -7.828 11.508 1.00 98.56 146 GLY A O 1
ATOM 1061 N N . ARG A 1 147 ? -5.827 -8.651 12.463 1.00 98.62 147 ARG A N 1
ATOM 1062 C CA . ARG A 1 147 ? -6.503 -9.814 13.061 1.00 98.62 147 ARG A CA 1
ATOM 1063 C C . ARG A 1 147 ? -7.635 -9.399 14.006 1.00 98.62 147 ARG A C 1
ATOM 1065 O O . ARG A 1 147 ? -8.742 -9.917 13.867 1.00 98.62 147 ARG A O 1
ATOM 1072 N N . ARG A 1 148 ? -7.386 -8.455 14.921 1.00 98.69 148 ARG A N 1
ATOM 1073 C CA . ARG A 1 148 ? -8.394 -7.974 15.886 1.00 98.69 148 ARG A CA 1
ATOM 1074 C C . ARG A 1 148 ? -9.563 -7.277 15.183 1.00 98.69 148 ARG A C 1
ATOM 1076 O O . ARG A 1 148 ? -10.717 -7.559 15.497 1.00 98.69 148 ARG A O 1
ATOM 1083 N N . MET A 1 149 ? -9.282 -6.423 14.194 1.00 98.62 149 MET A N 1
ATOM 1084 C CA . MET A 1 149 ? -10.322 -5.780 13.378 1.00 98.62 149 MET A CA 1
ATOM 1085 C C . MET A 1 149 ? -11.172 -6.813 12.632 1.00 98.62 149 MET A C 1
ATOM 1087 O O . MET A 1 149 ? -12.400 -6.733 12.655 1.00 98.62 149 MET A O 1
ATOM 1091 N N . ARG A 1 150 ? -10.527 -7.807 12.009 1.00 98.31 150 ARG A N 1
ATOM 1092 C CA . ARG A 1 150 ? -11.180 -8.899 11.277 1.00 98.31 150 ARG A CA 1
ATOM 1093 C C . ARG A 1 150 ? -12.141 -9.682 12.168 1.00 98.31 150 ARG A C 1
ATOM 1095 O O . ARG A 1 150 ? -13.284 -9.910 11.779 1.00 98.31 150 ARG A O 1
ATOM 1102 N N . GLU A 1 151 ? -11.688 -10.087 13.351 1.00 98.56 151 GLU A N 1
ATOM 1103 C CA . GLU A 1 151 ? -12.491 -10.840 14.321 1.00 98.56 151 GLU A CA 1
ATOM 1104 C C . GLU A 1 151 ? -13.695 -10.026 14.804 1.00 98.56 151 GLU A C 1
ATOM 1106 O O . GLU A 1 151 ? -14.824 -10.519 14.788 1.00 98.56 151 GLU A O 1
ATOM 1111 N N . GLN A 1 152 ? -13.474 -8.758 15.159 1.00 98.50 152 GLN A N 1
ATOM 1112 C CA . GLN A 1 152 ? -14.533 -7.865 15.618 1.00 98.50 152 GLN A CA 1
ATOM 1113 C C . GLN A 1 152 ? -15.578 -7.604 14.520 1.00 98.50 152 GLN A C 1
ATOM 1115 O O . GLN A 1 152 ? -16.782 -7.650 14.782 1.00 98.50 152 GLN A O 1
ATOM 1120 N N . MET A 1 153 ? -15.128 -7.366 13.286 1.00 97.94 153 MET A N 1
ATOM 1121 C CA . MET A 1 153 ? -15.995 -7.151 12.128 1.00 97.94 153 MET A CA 1
ATOM 1122 C C . MET A 1 153 ? -16.829 -8.399 11.814 1.00 97.94 153 MET A C 1
ATOM 1124 O O . MET A 1 153 ? -18.045 -8.296 11.650 1.00 97.94 153 MET A O 1
ATOM 1128 N N . LEU A 1 154 ? -16.201 -9.580 11.795 1.00 98.19 154 LEU A N 1
ATOM 1129 C CA . LEU A 1 154 ? -16.874 -10.854 11.534 1.00 98.19 154 LEU A CA 1
ATOM 1130 C C . LEU A 1 154 ? -17.920 -11.183 12.604 1.00 98.19 154 LEU A C 1
ATOM 1132 O O . LEU A 1 154 ? -19.040 -11.573 12.276 1.00 98.19 154 LEU A O 1
ATOM 1136 N N . ALA A 1 155 ? -17.576 -11.001 13.882 1.00 98.38 155 ALA A N 1
ATOM 1137 C CA . ALA A 1 155 ? -18.505 -11.203 14.990 1.00 98.38 155 ALA A CA 1
ATOM 1138 C C . ALA A 1 155 ? -19.718 -10.265 14.884 1.00 98.38 155 ALA A C 1
ATOM 1140 O O . ALA A 1 155 ? -20.854 -10.699 15.080 1.00 98.38 155 ALA A O 1
ATOM 1141 N N . SER A 1 156 ? -19.487 -8.998 14.526 1.00 97.56 156 SER A N 1
ATOM 1142 C CA . SER A 1 156 ? -20.552 -8.007 14.349 1.00 97.56 156 SER A CA 1
ATOM 1143 C C . SER A 1 156 ? -21.490 -8.355 13.188 1.00 97.56 156 SER A C 1
ATOM 1145 O O . SER A 1 156 ? -22.708 -8.365 13.361 1.00 97.56 156 SER A O 1
ATOM 1147 N N . ALA A 1 157 ? -20.931 -8.730 12.033 1.00 95.44 157 ALA A N 1
ATOM 1148 C CA . ALA A 1 157 ? -21.695 -9.171 10.867 1.00 95.44 157 ALA A CA 1
ATOM 1149 C C . ALA A 1 157 ? -22.584 -10.389 11.177 1.00 95.44 157 ALA A C 1
ATOM 1151 O O . ALA A 1 157 ? -23.769 -10.401 10.849 1.00 95.44 157 ALA A O 1
ATOM 1152 N N . ARG A 1 158 ? -22.034 -11.399 11.868 1.00 96.00 158 ARG A N 1
ATOM 1153 C CA . ARG A 1 158 ? -22.783 -12.601 12.274 1.00 96.00 158 ARG A CA 1
ATOM 1154 C C . ARG A 1 158 ? -23.886 -12.283 13.275 1.00 96.00 158 ARG A C 1
ATOM 1156 O O . ARG A 1 158 ? -24.986 -12.809 13.156 1.00 96.00 158 ARG A O 1
ATOM 1163 N N . LYS A 1 159 ? -23.617 -11.398 14.239 1.00 96.50 159 LYS A N 1
ATOM 1164 C CA . LYS A 1 159 ? -24.626 -10.939 15.204 1.00 96.50 159 LYS A CA 1
ATOM 1165 C C . LYS A 1 159 ? -25.790 -10.214 14.518 1.00 96.50 159 LYS A C 1
ATOM 1167 O O . LYS A 1 159 ? -26.914 -10.307 14.996 1.00 96.50 159 LYS A O 1
ATOM 1172 N N . ALA A 1 160 ? -25.529 -9.537 13.401 1.00 92.56 160 ALA A N 1
ATOM 1173 C CA . ALA A 1 160 ? -26.549 -8.919 12.555 1.00 92.56 160 ALA A CA 1
ATOM 1174 C C . ALA A 1 160 ? -27.276 -9.914 11.621 1.00 92.56 160 ALA A C 1
ATOM 1176 O O . ALA A 1 160 ? -28.123 -9.503 10.835 1.00 92.56 160 ALA A O 1
ATOM 1177 N N . GLY A 1 161 ? -26.969 -11.215 11.699 1.00 92.06 161 GLY A N 1
ATOM 1178 C CA . GLY A 1 161 ? -27.637 -12.266 10.926 1.00 92.06 161 GLY A CA 1
ATOM 1179 C C . GLY A 1 161 ? -27.074 -12.492 9.521 1.00 92.06 161 GLY A C 1
ATOM 1180 O O . GLY A 1 161 ? -27.668 -13.240 8.749 1.00 92.06 161 GLY A O 1
ATOM 1181 N N . LEU A 1 162 ? -25.936 -11.883 9.167 1.00 90.56 162 LEU A N 1
ATOM 1182 C CA . LEU A 1 162 ? -25.317 -12.099 7.858 1.00 90.56 162 LEU A CA 1
ATOM 1183 C C . LEU A 1 162 ? -24.660 -13.489 7.791 1.00 90.56 162 LEU A C 1
ATOM 1185 O O . LEU A 1 162 ? -23.896 -13.841 8.698 1.00 90.56 162 LEU A O 1
ATOM 1189 N N . PRO A 1 163 ? -24.859 -14.260 6.704 1.00 90.75 163 PRO A N 1
ATOM 1190 C CA . PRO A 1 163 ? -24.289 -15.597 6.539 1.00 90.75 163 PRO A CA 1
ATOM 1191 C C . PRO A 1 163 ? -22.817 -15.532 6.085 1.00 90.75 163 PRO A C 1
ATOM 1193 O O . PRO A 1 163 ? -22.428 -16.103 5.068 1.00 90.75 163 PRO A O 1
ATOM 1196 N N . VAL A 1 164 ? -21.982 -14.793 6.823 1.00 93.19 164 VAL A N 1
ATOM 1197 C CA . VAL A 1 164 ? -20.551 -14.631 6.532 1.00 93.19 164 VAL A CA 1
ATOM 1198 C C . VAL A 1 164 ? -19.688 -15.584 7.361 1.00 93.19 164 VAL A C 1
ATOM 1200 O O . VAL A 1 164 ? -19.828 -15.721 8.583 1.00 93.19 164 VAL A O 1
ATOM 1203 N N . THR A 1 165 ? -18.751 -16.248 6.694 1.00 95.06 165 THR A N 1
ATOM 1204 C CA . THR A 1 165 ? -17.851 -17.235 7.299 1.00 95.06 165 THR A CA 1
ATOM 1205 C C . THR A 1 165 ? -16.454 -16.682 7.525 1.00 95.06 165 THR A C 1
ATOM 1207 O O . THR A 1 165 ? -15.801 -17.104 8.475 1.00 95.06 165 THR A O 1
ATOM 1210 N N . GLU A 1 166 ? -16.019 -15.708 6.727 1.00 95.69 166 GLU A N 1
ATOM 1211 C CA . GLU A 1 166 ? -14.690 -15.112 6.852 1.00 95.69 166 GLU A CA 1
ATOM 1212 C C . GLU A 1 166 ? -14.723 -13.599 6.653 1.00 95.69 166 GLU A C 1
ATOM 1214 O O . GLU A 1 166 ? -15.639 -13.035 6.048 1.00 95.69 166 GLU A O 1
ATOM 1219 N N . ALA A 1 167 ? -13.675 -12.958 7.156 1.00 97.38 167 ALA A N 1
ATOM 1220 C CA . ALA A 1 167 ? -13.458 -11.533 7.040 1.00 97.38 167 ALA A CA 1
ATOM 1221 C C . ALA A 1 167 ? -12.036 -11.245 6.542 1.00 97.38 167 ALA A C 1
ATOM 1223 O O . ALA A 1 167 ? -11.112 -11.999 6.845 1.00 97.38 167 ALA A O 1
ATOM 1224 N N . LEU A 1 168 ? -11.847 -10.141 5.826 1.00 97.69 168 LEU A N 1
ATOM 1225 C CA . LEU A 1 168 ? -10.544 -9.656 5.373 1.00 97.69 168 LEU A CA 1
ATOM 1226 C C . LEU A 1 168 ? -10.389 -8.179 5.726 1.00 97.69 168 LEU A C 1
ATOM 1228 O O . LEU A 1 168 ? -11.379 -7.451 5.793 1.00 97.69 168 LEU A O 1
ATOM 1232 N N . ILE A 1 169 ? -9.149 -7.743 5.934 1.00 98.25 169 ILE A N 1
ATOM 1233 C CA . ILE A 1 169 ? -8.807 -6.328 6.078 1.00 98.25 169 ILE A CA 1
ATOM 1234 C C . ILE A 1 169 ? -7.991 -5.922 4.859 1.00 98.25 169 ILE A C 1
ATOM 1236 O O . ILE A 1 169 ? -7.001 -6.574 4.535 1.00 98.25 169 ILE A O 1
ATOM 1240 N N . LEU A 1 170 ? -8.430 -4.860 4.193 1.00 97.81 170 LEU A N 1
ATOM 1241 C CA . LEU A 1 170 ? -7.747 -4.245 3.065 1.00 97.81 170 LEU A CA 1
ATOM 1242 C C . LEU A 1 170 ? -7.176 -2.901 3.532 1.00 97.81 170 LEU A C 1
ATOM 1244 O O . LEU A 1 170 ? -7.931 -1.972 3.812 1.00 97.81 170 LEU A O 1
ATOM 1248 N N . GLY A 1 171 ? -5.852 -2.815 3.654 1.00 97.00 171 GLY A N 1
ATOM 1249 C CA . GLY A 1 171 ? -5.162 -1.543 3.884 1.00 97.00 171 GLY A CA 1
ATOM 1250 C C . GLY A 1 171 ? -5.070 -0.702 2.607 1.00 97.00 171 GLY A C 1
ATOM 1251 O O . GLY A 1 171 ? -5.471 -1.154 1.536 1.00 97.00 171 GLY A O 1
ATOM 1252 N N . HIS A 1 172 ? -4.497 0.500 2.714 1.00 95.75 172 HIS A N 1
ATOM 1253 C CA . HIS A 1 172 ? -4.237 1.402 1.575 1.00 95.75 172 HIS A CA 1
ATOM 1254 C C . HIS A 1 172 ? -5.477 1.732 0.721 1.00 95.75 172 HIS A C 1
ATOM 1256 O O . HIS A 1 172 ? -5.383 1.938 -0.490 1.00 95.75 172 HIS A O 1
ATOM 1262 N N . ALA A 1 173 ? -6.656 1.776 1.341 1.00 94.88 173 ALA A N 1
ATOM 1263 C CA . ALA A 1 173 ? -7.909 2.022 0.643 1.00 94.88 173 ALA A CA 1
ATOM 1264 C C . ALA A 1 173 ? -8.514 3.374 1.038 1.00 94.88 173 ALA A C 1
ATOM 1266 O O . ALA A 1 173 ? -8.630 3.685 2.219 1.00 94.88 173 ALA A O 1
ATOM 1267 N N . ASN A 1 174 ? -8.965 4.148 0.044 1.00 89.44 174 ASN A N 1
ATOM 1268 C CA . ASN A 1 174 ? -9.683 5.426 0.205 1.00 89.44 174 ASN A CA 1
ATOM 1269 C C . ASN A 1 174 ? -8.918 6.545 0.947 1.00 89.44 174 ASN A C 1
ATOM 1271 O O . ASN A 1 174 ? -9.507 7.548 1.346 1.00 89.44 174 ASN A O 1
ATOM 1275 N N . GLY A 1 175 ? -7.612 6.388 1.145 1.00 90.19 175 GLY A N 1
ATOM 1276 C CA . GLY A 1 175 ? -6.761 7.354 1.830 1.00 90.19 175 GLY A CA 1
ATOM 1277 C C . GLY A 1 175 ? -5.514 6.693 2.406 1.00 90.19 175 GLY A C 1
ATOM 1278 O O . GLY A 1 175 ? -5.290 5.497 2.214 1.00 90.19 175 GLY A O 1
ATOM 1279 N N . TYR A 1 176 ? -4.720 7.482 3.124 1.00 94.06 176 TYR A N 1
ATOM 1280 C CA . TYR A 1 176 ? -3.488 7.024 3.755 1.00 94.06 176 TYR A CA 1
ATOM 1281 C C . TYR A 1 176 ? -3.233 7.791 5.062 1.00 94.06 176 TYR A C 1
ATOM 1283 O O . TYR A 1 176 ? -3.162 9.018 5.059 1.00 94.06 176 TYR A O 1
ATOM 1291 N N . LEU A 1 177 ? -3.135 7.054 6.168 1.00 94.94 177 LEU A N 1
ATOM 1292 C CA . LEU A 1 177 ? -2.922 7.511 7.545 1.00 94.94 177 LEU A CA 1
ATOM 1293 C C . LEU A 1 177 ? -1.679 6.851 8.146 1.00 94.94 177 LEU A C 1
ATOM 1295 O O . LEU A 1 177 ? -1.655 6.556 9.337 1.00 94.94 177 LEU A O 1
ATOM 1299 N N . GLU A 1 178 ? -0.659 6.611 7.322 1.00 96.00 178 GLU A N 1
ATOM 1300 C CA . GLU A 1 178 ? 0.551 5.912 7.752 1.00 96.00 178 GLU A CA 1
ATOM 1301 C C . GLU A 1 178 ? 0.205 4.527 8.339 1.00 96.00 178 GLU A C 1
ATOM 1303 O O . GLU A 1 178 ? -0.576 3.778 7.743 1.00 96.00 178 GLU A O 1
ATOM 1308 N N . TYR A 1 179 ? 0.763 4.176 9.498 1.00 98.06 179 TYR A N 1
ATOM 1309 C CA . TYR A 1 179 ? 0.628 2.856 10.107 1.00 98.06 179 TYR A CA 1
ATOM 1310 C C . TYR A 1 179 ? -0.495 2.796 11.133 1.00 98.06 179 TYR A C 1
ATOM 1312 O O . TYR A 1 179 ? -0.777 3.754 11.838 1.00 98.06 179 TYR A O 1
ATOM 1320 N N . ILE A 1 180 ? -1.094 1.617 11.281 1.00 98.62 180 ILE A N 1
ATOM 1321 C CA . ILE A 1 180 ? -2.135 1.346 12.268 1.00 98.62 180 ILE A CA 1
ATOM 1322 C C . ILE A 1 180 ? -1.693 0.166 13.131 1.00 98.62 180 ILE A C 1
ATOM 1324 O O . ILE A 1 180 ? -1.761 -0.995 12.715 1.00 98.62 180 ILE A O 1
ATOM 1328 N N . THR A 1 181 ? -1.265 0.473 14.355 1.00 98.69 181 THR A N 1
ATOM 1329 C CA . THR A 1 181 ? -0.793 -0.506 15.344 1.00 98.69 181 THR A CA 1
ATOM 1330 C C . THR A 1 181 ? -1.813 -0.749 16.452 1.00 98.69 181 THR A C 1
ATOM 1332 O O . THR A 1 181 ? -2.659 0.094 16.764 1.00 98.69 181 THR A O 1
ATOM 1335 N N . THR A 1 182 ? -1.740 -1.923 17.081 1.00 98.75 182 THR A N 1
ATOM 1336 C CA . THR A 1 182 ? -2.406 -2.139 18.374 1.00 98.75 182 THR A CA 1
ATOM 1337 C C . THR A 1 182 ? -1.794 -1.256 19.462 1.00 98.75 182 THR A C 1
ATOM 1339 O O . THR A 1 182 ? -0.649 -0.833 19.345 1.00 98.75 182 THR A O 1
ATOM 1342 N N . ALA A 1 183 ? -2.521 -1.014 20.557 1.00 97.81 183 ALA A N 1
ATOM 1343 C CA . ALA A 1 183 ? -1.995 -0.242 21.684 1.00 97.81 183 ALA A CA 1
ATOM 1344 C C . ALA A 1 183 ? -0.713 -0.867 22.267 1.00 97.81 183 ALA A C 1
ATOM 1346 O O . ALA A 1 183 ? 0.188 -0.155 22.695 1.00 97.81 183 ALA A O 1
ATOM 1347 N N . GLU A 1 184 ? -0.619 -2.196 22.260 1.00 97.81 184 GLU A N 1
ATOM 1348 C CA . GLU A 1 184 ? 0.535 -2.947 22.741 1.00 97.81 184 GLU A CA 1
ATOM 1349 C C . GLU A 1 184 ? 1.746 -2.776 21.818 1.00 97.81 184 GLU A C 1
ATOM 1351 O O . GLU A 1 184 ? 2.828 -2.441 22.292 1.00 97.81 184 GLU A O 1
ATOM 1356 N N . GLU A 1 185 ? 1.560 -2.924 20.504 1.00 98.06 185 GLU A N 1
ATOM 1357 C CA . GLU A 1 185 ? 2.610 -2.659 19.507 1.00 98.06 185 GLU A CA 1
ATOM 1358 C C . GLU A 1 185 ? 3.049 -1.186 19.542 1.00 98.06 185 GLU A C 1
ATOM 1360 O O . GLU A 1 185 ? 4.244 -0.888 19.511 1.00 98.06 185 GLU A O 1
ATOM 1365 N N . TYR A 1 186 ? 2.094 -0.264 19.696 1.00 97.31 186 TYR A N 1
ATOM 1366 C CA . TYR A 1 186 ? 2.344 1.168 19.818 1.00 97.31 186 TYR A CA 1
ATOM 1367 C C . TYR A 1 186 ? 3.319 1.480 20.954 1.00 97.31 186 TYR A C 1
ATOM 1369 O O . TYR A 1 186 ? 4.223 2.296 20.776 1.00 97.31 186 TYR A O 1
ATOM 1377 N N . THR A 1 187 ? 3.182 0.820 22.110 1.00 95.50 187 THR A N 1
ATOM 1378 C CA . THR A 1 187 ? 4.034 1.098 23.280 1.00 95.50 187 THR A CA 1
ATOM 1379 C C . THR A 1 187 ? 5.520 0.868 23.023 1.00 95.50 187 THR A C 1
ATOM 1381 O O . THR A 1 187 ? 6.349 1.517 23.659 1.00 95.50 187 THR A O 1
ATOM 1384 N N . ALA A 1 188 ? 5.864 -0.004 22.073 1.00 95.19 188 ALA A N 1
ATOM 1385 C CA . ALA A 1 188 ? 7.248 -0.296 21.740 1.00 95.19 188 ALA A CA 1
ATOM 1386 C C . ALA A 1 188 ? 7.912 0.844 20.954 1.00 95.19 188 ALA A C 1
ATOM 1388 O O . ALA A 1 188 ? 9.121 1.020 21.057 1.00 95.19 188 ALA A O 1
ATOM 1389 N N 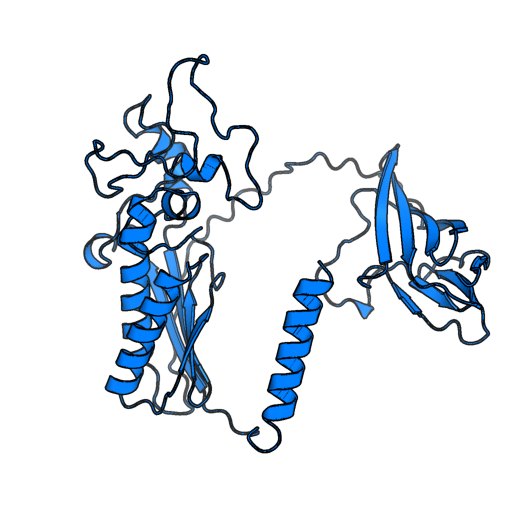. GLN A 1 189 ? 7.139 1.644 20.207 1.00 95.06 189 GLN A N 1
ATOM 1390 C CA . GLN A 1 189 ? 7.646 2.750 19.382 1.00 95.06 189 GLN A CA 1
ATOM 1391 C C . GLN A 1 189 ? 8.755 2.315 18.401 1.00 95.06 189 GLN A C 1
ATOM 1393 O O . GLN A 1 189 ? 9.763 3.002 18.207 1.00 95.06 189 GLN A O 1
ATOM 1398 N N . TYR A 1 190 ? 8.541 1.172 17.741 1.00 95.69 190 TYR A N 1
ATOM 1399 C CA . TYR A 1 190 ? 9.153 0.868 16.440 1.00 95.69 190 TYR A CA 1
ATOM 1400 C C . TYR A 1 190 ? 8.622 1.830 15.358 1.00 95.69 190 TYR A C 1
ATOM 1402 O O . TYR A 1 190 ? 7.858 2.753 15.675 1.00 95.69 190 TYR A O 1
ATOM 1410 N N . TYR A 1 191 ? 9.064 1.678 14.107 1.00 96.06 191 TYR A N 1
ATOM 1411 C CA . TYR A 1 191 ? 8.660 2.564 13.008 1.00 96.06 191 TYR A CA 1
ATOM 1412 C C . TYR A 1 191 ? 7.131 2.691 12.911 1.00 96.06 191 TYR A C 1
ATOM 1414 O O . TYR A 1 191 ? 6.595 3.797 12.914 1.00 96.06 191 TYR A O 1
ATOM 1422 N N . GLU A 1 192 ? 6.419 1.570 12.972 1.00 97.69 192 GLU A N 1
ATOM 1423 C CA . GLU A 1 192 ? 4.963 1.493 12.854 1.00 97.69 192 GLU A CA 1
ATOM 1424 C C . GLU A 1 192 ? 4.258 2.200 14.020 1.00 97.69 192 GLU A C 1
ATOM 1426 O O . GLU A 1 192 ? 3.261 2.900 13.836 1.00 97.69 192 GLU A O 1
ATOM 1431 N N . GLY A 1 193 ? 4.797 2.057 15.236 1.00 96.62 193 GLY A N 1
ATOM 1432 C CA . GLY A 1 193 ? 4.271 2.714 16.437 1.00 96.62 193 GLY A CA 1
ATOM 1433 C C . GLY A 1 193 ? 4.485 4.230 16.419 1.00 96.62 193 GLY A C 1
ATOM 1434 O O . GLY A 1 193 ? 3.602 4.987 16.829 1.00 96.62 193 GLY A O 1
ATOM 1435 N N . GLY A 1 194 ? 5.630 4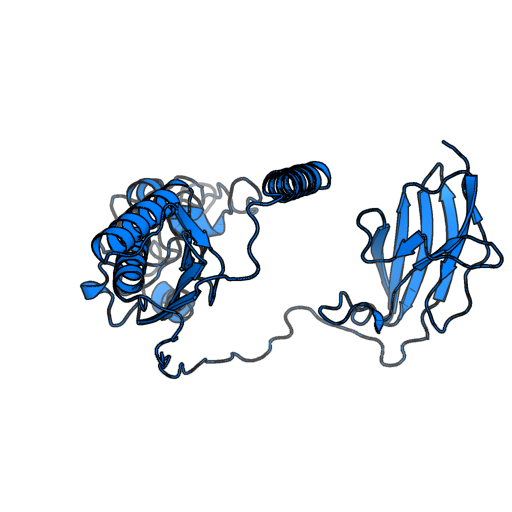.688 15.901 1.00 94.81 194 GLY A N 1
ATOM 1436 C CA . GLY A 1 194 ? 5.891 6.112 15.666 1.00 94.81 194 GLY A CA 1
ATOM 1437 C C . GLY A 1 194 ? 4.977 6.700 14.595 1.00 94.81 194 GLY A C 1
ATOM 1438 O O . GLY A 1 194 ? 4.519 7.838 14.729 1.00 94.81 194 GLY A O 1
ATOM 1439 N N . SER A 1 195 ? 4.663 5.889 13.586 1.00 96.56 195 SER A N 1
ATOM 1440 C CA . SER A 1 195 ? 3.824 6.229 12.439 1.00 96.56 195 SER A CA 1
ATOM 1441 C C . SER A 1 195 ? 2.323 6.008 12.680 1.00 96.56 195 SER A C 1
ATOM 1443 O O . SER A 1 195 ? 1.534 6.273 11.788 1.00 96.56 195 SER A O 1
ATOM 1445 N N . THR A 1 196 ? 1.892 5.577 13.873 1.00 97.75 196 THR A N 1
ATOM 1446 C CA . THR A 1 196 ? 0.462 5.502 14.240 1.00 97.75 196 THR A CA 1
ATOM 1447 C C . THR A 1 196 ? -0.018 6.852 14.752 1.00 97.75 196 THR A C 1
ATOM 1449 O O . THR A 1 196 ? 0.110 7.167 15.939 1.00 97.75 196 THR A O 1
ATOM 1452 N N . ILE A 1 197 ? -0.485 7.709 13.848 1.00 96.62 197 ILE A N 1
ATOM 1453 C CA . ILE A 1 197 ? -0.547 9.156 14.082 1.00 96.62 197 ILE A CA 1
ATOM 1454 C C . ILE A 1 197 ? -1.615 9.598 15.088 1.00 96.62 197 ILE A C 1
ATOM 1456 O O . ILE A 1 197 ? -1.390 10.577 15.800 1.00 96.62 197 ILE A O 1
ATOM 1460 N N . TYR A 1 198 ? -2.722 8.869 15.234 1.00 97.12 198 TYR A N 1
ATOM 1461 C CA . TYR A 1 198 ? -3.819 9.186 16.157 1.00 97.12 198 TYR A CA 1
ATOM 1462 C C . TYR A 1 198 ? -3.705 8.499 17.529 1.00 97.12 198 TYR A C 1
ATOM 1464 O O . TYR A 1 198 ? -4.632 8.553 18.347 1.00 97.12 198 TYR A O 1
ATOM 1472 N N . GLY A 1 199 ? -2.535 7.926 17.819 1.00 96.12 199 GLY A N 1
ATOM 1473 C CA . GLY A 1 199 ? -2.175 7.392 19.129 1.00 96.12 199 GLY A CA 1
ATOM 1474 C C . GLY A 1 199 ? -2.635 5.945 19.354 1.00 96.12 199 GLY A C 1
ATOM 1475 O O . GLY A 1 199 ? -3.144 5.288 18.445 1.00 96.12 199 GLY A O 1
ATOM 1476 N N . PRO A 1 200 ? -2.498 5.418 20.585 1.00 97.12 200 PRO A N 1
ATOM 1477 C CA . PRO A 1 200 ? -2.649 3.983 20.862 1.00 97.12 200 PRO A CA 1
ATOM 1478 C C . PRO A 1 200 ? -4.073 3.439 20.645 1.00 97.12 200 PRO A C 1
ATOM 1480 O O . PRO A 1 200 ? -4.274 2.231 20.535 1.00 97.12 200 PRO A O 1
ATOM 1483 N N . GLY A 1 201 ? -5.084 4.314 20.597 1.00 97.94 201 GLY A N 1
ATOM 1484 C CA . GLY A 1 201 ? -6.483 3.937 20.381 1.00 97.94 201 GLY A CA 1
ATOM 1485 C C . GLY A 1 201 ? -6.869 3.698 18.916 1.00 97.94 201 GLY A C 1
ATOM 1486 O O . GLY A 1 201 ? -7.990 3.250 18.656 1.00 97.94 201 GLY A O 1
ATOM 1487 N N . GLU A 1 202 ? -5.978 3.989 17.965 1.00 98.38 202 GLU A N 1
ATOM 1488 C CA . GLU A 1 202 ? -6.295 4.070 16.536 1.00 98.38 202 GLU A CA 1
ATOM 1489 C C . GLU A 1 202 ? -6.786 2.739 15.939 1.00 98.38 202 GLU A C 1
ATOM 1491 O O . GLU A 1 202 ? -7.874 2.688 15.358 1.00 98.38 202 GLU A O 1
ATOM 1496 N N . ALA A 1 203 ? -6.081 1.622 16.159 1.00 98.56 203 ALA A N 1
ATOM 1497 C CA . ALA A 1 203 ? -6.543 0.324 15.653 1.00 98.56 203 ALA A CA 1
ATOM 1498 C C . ALA A 1 203 ? -7.896 -0.099 16.249 1.00 98.56 203 ALA A C 1
ATOM 1500 O O . ALA A 1 203 ? -8.760 -0.639 15.554 1.00 98.56 203 ALA A O 1
ATOM 1501 N N . ALA A 1 204 ? -8.116 0.167 17.540 1.00 98.69 204 ALA A N 1
ATOM 1502 C CA . ALA A 1 204 ? -9.377 -0.160 18.198 1.00 98.69 204 ALA A CA 1
ATOM 1503 C C . ALA A 1 204 ? -10.538 0.696 17.661 1.00 98.69 204 ALA A C 1
ATOM 1505 O O . ALA A 1 204 ? -11.670 0.217 17.556 1.00 98.69 204 ALA A O 1
ATOM 1506 N N . MET A 1 205 ? -10.267 1.955 17.307 1.00 98.50 205 MET A N 1
ATOM 1507 C CA . MET A 1 205 ? -11.220 2.845 16.647 1.00 98.50 205 MET A CA 1
ATOM 1508 C C . MET A 1 205 ? -11.656 2.279 15.293 1.00 98.50 205 MET A C 1
ATOM 1510 O O . MET A 1 205 ? -12.861 2.117 15.077 1.00 98.50 205 MET A O 1
ATOM 1514 N N . PHE A 1 206 ? -10.709 1.877 14.438 1.00 98.62 206 PHE A N 1
ATOM 1515 C CA . PHE A 1 206 ? -11.026 1.261 13.147 1.00 98.62 206 PHE A CA 1
ATOM 1516 C C . PHE A 1 206 ? -11.791 -0.056 13.301 1.00 98.62 206 PHE A C 1
ATOM 1518 O O . PHE A 1 206 ? -12.801 -0.252 12.626 1.00 98.62 206 PHE A O 1
ATOM 1525 N N . GLY A 1 207 ? -11.405 -0.915 14.250 1.00 98.62 207 GLY A N 1
ATOM 1526 C CA . GLY A 1 207 ? -12.152 -2.140 14.560 1.00 98.62 207 GLY A CA 1
ATOM 1527 C C . GLY A 1 207 ? -13.615 -1.867 14.931 1.00 98.62 207 GLY A C 1
ATOM 1528 O O . GLY A 1 207 ? -14.523 -2.512 14.403 1.00 98.62 207 GLY A O 1
ATOM 1529 N N . ARG A 1 208 ? -13.877 -0.852 15.772 1.00 98.56 208 ARG A N 1
ATOM 1530 C CA . ARG A 1 208 ? -15.247 -0.415 16.109 1.00 98.56 208 ARG A CA 1
ATOM 1531 C C . ARG A 1 208 ? -15.994 0.167 14.912 1.00 98.56 208 ARG A C 1
ATOM 1533 O O . ARG A 1 208 ? -17.183 -0.114 14.769 1.00 98.56 208 ARG A O 1
ATOM 1540 N N . ALA A 1 209 ? -15.339 0.975 14.082 1.00 97.88 209 ALA A N 1
ATOM 1541 C CA . ALA A 1 209 ? -15.954 1.570 12.899 1.00 97.88 209 ALA A CA 1
ATOM 1542 C C . ALA A 1 209 ? -16.379 0.490 11.890 1.00 97.88 209 ALA A C 1
ATOM 1544 O O . ALA A 1 209 ? -17.544 0.448 11.493 1.00 97.88 209 ALA A O 1
ATOM 1545 N N . LEU A 1 210 ? -15.479 -0.443 11.566 1.00 98.31 210 LEU A N 1
ATOM 1546 C CA . LEU A 1 210 ? -15.766 -1.579 10.688 1.00 98.31 210 LEU A CA 1
ATOM 1547 C C . LEU A 1 210 ? -16.861 -2.482 11.262 1.00 98.31 210 LEU A C 1
ATOM 1549 O O . LEU A 1 210 ? -17.773 -2.873 10.542 1.00 98.31 210 LEU A O 1
ATOM 1553 N N . ALA A 1 211 ? -16.832 -2.771 12.565 1.00 98.12 211 ALA A N 1
ATOM 1554 C CA . ALA A 1 211 ? -17.873 -3.567 13.210 1.00 98.12 211 ALA A CA 1
ATOM 1555 C C . ALA A 1 211 ? -19.263 -2.914 13.106 1.00 98.12 211 ALA A C 1
ATOM 1557 O O . ALA A 1 211 ? -20.246 -3.608 12.838 1.00 98.12 211 ALA A O 1
ATOM 1558 N N . ARG A 1 212 ? -19.355 -1.587 13.276 1.00 96.38 212 ARG A N 1
ATOM 1559 C CA . ARG A 1 212 ? -20.615 -0.839 13.109 1.00 96.38 212 ARG A CA 1
ATOM 1560 C C . ARG A 1 212 ? -21.117 -0.907 11.669 1.00 96.38 212 ARG A C 1
ATOM 1562 O O . ARG A 1 212 ? -22.286 -1.213 11.467 1.00 96.38 212 ARG A O 1
ATOM 1569 N N . LEU A 1 213 ? -20.234 -0.688 10.694 1.00 94.56 213 LEU A N 1
ATOM 1570 C CA . LEU A 1 213 ? -20.578 -0.771 9.271 1.00 94.56 213 LEU A CA 1
ATOM 1571 C C . LEU A 1 213 ? -20.993 -2.183 8.848 1.00 94.56 213 LEU A C 1
ATOM 1573 O O . LEU A 1 213 ? -21.935 -2.344 8.080 1.00 94.56 213 LEU A O 1
ATOM 1577 N N . ALA A 1 214 ? -20.331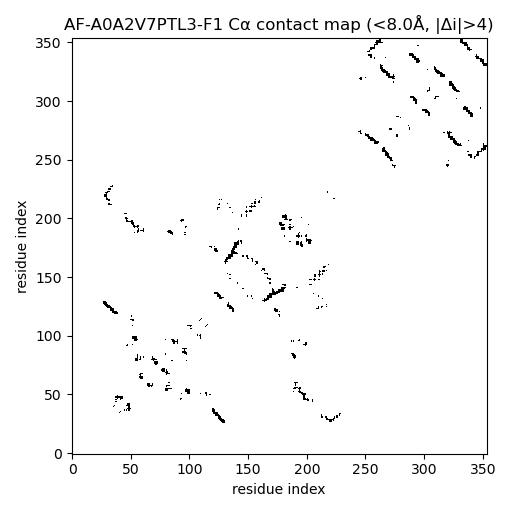 -3.210 9.378 1.00 95.06 214 ALA A N 1
ATOM 1578 C CA . ALA A 1 214 ? -20.667 -4.597 9.091 1.00 95.06 214 ALA A CA 1
ATOM 1579 C C . ALA A 1 214 ? -22.053 -4.984 9.626 1.00 95.06 214 ALA A C 1
ATOM 1581 O O . ALA A 1 214 ? -22.774 -5.726 8.966 1.00 95.06 214 ALA A O 1
ATOM 1582 N N . ALA A 1 215 ? -22.449 -4.450 10.785 1.00 93.44 215 ALA A N 1
ATOM 1583 C CA . ALA A 1 215 ? -23.795 -4.642 11.324 1.00 93.44 215 ALA A CA 1
ATOM 1584 C C . ALA A 1 215 ? -24.881 -3.878 10.544 1.00 93.44 215 ALA A C 1
ATOM 1586 O O . ALA A 1 215 ? -26.049 -4.246 10.631 1.00 93.44 215 ALA A O 1
ATOM 1587 N N . SER A 1 216 ? -24.517 -2.827 9.800 1.00 89.94 216 SER A N 1
ATOM 1588 C CA . SER A 1 216 ? -25.452 -2.026 8.998 1.00 89.94 216 SER A CA 1
ATOM 1589 C C . SER A 1 216 ? -25.506 -2.423 7.520 1.00 89.94 216 SER A C 1
ATOM 1591 O O . SER A 1 216 ? -26.156 -1.731 6.736 1.00 89.94 216 SER A O 1
ATOM 1593 N N . LEU A 1 217 ? -24.798 -3.477 7.104 1.00 87.06 217 LEU A N 1
ATOM 1594 C CA . LEU A 1 217 ? -24.863 -3.967 5.728 1.00 87.06 217 LEU A CA 1
ATOM 1595 C C . LEU A 1 217 ? -26.293 -4.404 5.389 1.00 87.06 217 LEU A C 1
ATOM 1597 O O . LEU A 1 217 ? -26.951 -5.085 6.175 1.00 87.06 217 LEU A O 1
ATOM 1601 N N . SER A 1 218 ? -26.758 -4.049 4.191 1.00 70.44 218 SER A N 1
ATOM 1602 C CA . SER A 1 218 ? -28.027 -4.556 3.677 1.00 70.44 218 SER A CA 1
ATOM 1603 C C . SER A 1 218 ? -27.980 -6.083 3.549 1.00 70.44 218 SER A C 1
ATOM 1605 O O . SER A 1 218 ? -26.994 -6.665 3.094 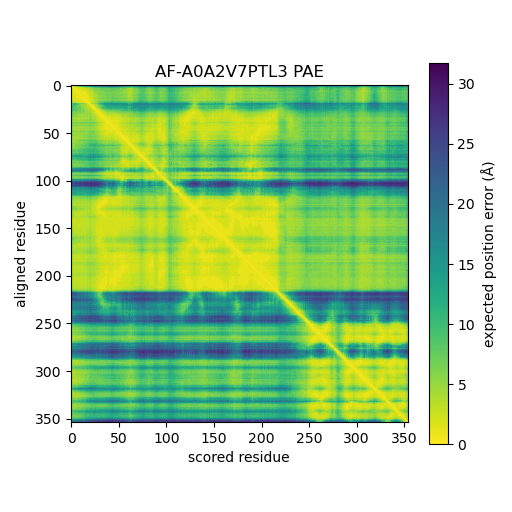1.00 70.44 218 SER A O 1
ATOM 1607 N N . ALA A 1 219 ? -29.061 -6.748 3.957 1.00 63.09 219 ALA A N 1
ATOM 1608 C CA . ALA A 1 219 ? -29.178 -8.205 3.921 1.00 63.09 219 ALA A CA 1
ATOM 1609 C C . ALA A 1 219 ? -29.569 -8.764 2.530 1.00 63.09 219 ALA A C 1
ATOM 1611 O O . ALA A 1 219 ? -29.966 -9.921 2.436 1.00 63.09 219 ALA A O 1
ATOM 1612 N N . GLY A 1 220 ? -29.460 -7.978 1.452 1.00 61.97 220 GLY A N 1
ATOM 1613 C CA . GLY A 1 220 ? -29.845 -8.386 0.094 1.00 61.97 220 GLY A CA 1
ATOM 1614 C C . GLY A 1 220 ? -29.218 -7.521 -1.004 1.00 61.97 220 GLY A C 1
ATOM 1615 O O . GLY A 1 220 ? -28.488 -6.579 -0.705 1.00 61.97 220 GLY A O 1
ATOM 1616 N N . ASP A 1 221 ? -29.550 -7.823 -2.264 1.00 60.16 221 ASP A N 1
ATOM 1617 C CA . ASP A 1 221 ? -28.913 -7.269 -3.480 1.00 60.16 221 ASP A CA 1
ATOM 1618 C C . ASP A 1 221 ? -29.162 -5.764 -3.720 1.00 60.16 221 ASP A C 1
ATOM 1620 O O . ASP A 1 221 ? -28.623 -5.164 -4.652 1.00 60.16 221 ASP A O 1
ATOM 1624 N N . SER A 1 222 ? -29.973 -5.115 -2.883 1.00 59.44 222 SER A N 1
ATOM 1625 C CA . SER A 1 222 ? -30.167 -3.667 -2.924 1.00 59.44 222 SER A CA 1
ATOM 1626 C C . SER A 1 222 ? -29.052 -2.953 -2.159 1.00 59.44 222 SER A C 1
ATOM 1628 O O . SER A 1 222 ? -28.923 -3.101 -0.938 1.00 59.44 222 SER A O 1
ATOM 1630 N N . LEU A 1 223 ? -28.284 -2.122 -2.862 1.00 59.22 223 LEU A N 1
ATOM 1631 C CA . LEU A 1 223 ? -27.295 -1.244 -2.243 1.00 59.22 223 LEU A CA 1
ATOM 1632 C C . LEU A 1 223 ? -28.006 -0.026 -1.628 1.00 59.22 223 LEU A C 1
ATOM 1634 O O . LEU A 1 223 ? -28.651 0.723 -2.367 1.00 59.22 223 LEU A O 1
ATOM 1638 N N . PRO A 1 224 ? -27.887 0.231 -0.312 1.00 58.56 224 PRO A N 1
ATOM 1639 C CA . PRO A 1 224 ? -28.422 1.455 0.265 1.00 58.56 224 PRO A CA 1
ATOM 1640 C C . PRO A 1 224 ? -27.699 2.670 -0.331 1.00 58.56 224 PRO A C 1
ATOM 1642 O O . PRO A 1 224 ? -26.490 2.636 -0.596 1.00 58.56 224 PRO A O 1
ATOM 1645 N N . ALA A 1 225 ? -28.433 3.766 -0.534 1.00 58.34 225 ALA A N 1
ATOM 1646 C CA . ALA A 1 225 ? -27.824 5.045 -0.869 1.00 58.34 225 ALA A CA 1
ATOM 1647 C C . ALA A 1 225 ? -26.928 5.470 0.302 1.00 58.34 225 ALA A C 1
ATOM 1649 O O . ALA A 1 225 ? -27.403 5.681 1.415 1.00 58.34 225 ALA A O 1
ATOM 1650 N N . THR A 1 226 ? -25.621 5.556 0.070 1.00 59.38 226 THR A N 1
ATOM 1651 C CA . THR A 1 226 ? -24.672 6.085 1.053 1.00 59.38 226 THR A CA 1
ATOM 1652 C C . THR A 1 226 ? -24.139 7.395 0.497 1.00 59.38 226 THR A C 1
ATOM 1654 O O . THR A 1 226 ? -23.410 7.393 -0.492 1.00 59.38 226 THR A O 1
ATOM 1657 N N . ALA A 1 227 ? -24.552 8.516 1.086 1.00 59.91 227 ALA A N 1
ATOM 1658 C CA . ALA A 1 227 ? -23.972 9.813 0.772 1.00 59.91 227 ALA A CA 1
ATOM 1659 C C . ALA A 1 227 ? -22.696 9.980 1.603 1.00 59.91 227 ALA A C 1
ATOM 1661 O O . ALA A 1 227 ? -22.746 9.948 2.833 1.00 59.91 227 ALA A O 1
ATOM 1662 N N . ALA A 1 228 ? -21.552 10.136 0.939 1.00 63.78 228 ALA A N 1
ATOM 1663 C CA . ALA A 1 228 ? -20.362 10.644 1.604 1.00 63.78 228 ALA A CA 1
ATOM 1664 C C . ALA A 1 228 ? -20.544 12.158 1.807 1.00 63.78 228 ALA A C 1
ATOM 1666 O O . ALA A 1 228 ? -20.993 12.831 0.873 1.00 63.78 228 ALA A O 1
ATOM 1667 N N . PRO A 1 229 ? -20.224 12.716 2.988 1.00 67.62 229 PRO A N 1
ATOM 1668 C CA . PRO A 1 229 ? -20.178 14.164 3.134 1.00 67.62 229 PRO A CA 1
ATOM 1669 C C . PRO A 1 229 ? -19.150 14.740 2.143 1.00 67.62 229 PRO A C 1
ATOM 1671 O O . PRO A 1 229 ? -18.115 14.101 1.917 1.00 67.62 229 PRO A O 1
ATOM 1674 N N . PRO A 1 230 ? -19.413 15.915 1.539 1.00 69.88 230 PRO A N 1
ATOM 1675 C CA . PRO A 1 230 ? -18.418 16.587 0.717 1.00 69.88 230 PRO A CA 1
ATOM 1676 C C . PRO A 1 230 ? -17.180 16.874 1.571 1.00 69.88 230 PRO A C 1
ATOM 1678 O O . PRO A 1 230 ? -17.291 17.295 2.723 1.00 69.88 230 PRO A O 1
ATOM 1681 N N . LEU A 1 231 ? -16.005 16.605 1.010 1.00 69.19 231 LEU A N 1
ATOM 1682 C CA . LEU A 1 231 ? -14.728 16.925 1.632 1.00 69.19 231 LEU A CA 1
ATOM 1683 C C . LEU A 1 231 ? -14.120 18.115 0.899 1.00 69.19 231 LEU A C 1
ATOM 1685 O O . LEU A 1 231 ? -13.865 18.032 -0.303 1.00 69.19 231 LEU A O 1
ATOM 1689 N N . ASP A 1 232 ? -13.845 19.188 1.635 1.00 70.50 232 ASP A N 1
ATOM 1690 C CA . ASP A 1 232 ? -13.051 20.303 1.129 1.00 70.50 232 ASP A CA 1
ATOM 1691 C C . ASP A 1 232 ? -11.579 19.887 1.112 1.00 70.50 232 ASP A C 1
ATOM 1693 O O . ASP A 1 232 ? -10.850 19.982 2.103 1.00 70.50 232 ASP A O 1
ATOM 1697 N N . LEU A 1 233 ? -11.146 19.353 -0.028 1.00 69.19 233 LEU A N 1
ATOM 1698 C CA . LEU A 1 233 ? -9.758 18.977 -0.245 1.00 69.19 233 LEU A CA 1
ATOM 1699 C C . LEU A 1 233 ? -8.952 20.221 -0.618 1.00 69.19 233 LEU A C 1
ATOM 1701 O O . LEU A 1 233 ? -9.132 20.801 -1.690 1.00 69.19 233 LEU A O 1
ATOM 1705 N N . VAL A 1 234 ? -8.001 20.596 0.237 1.00 70.06 234 VAL A N 1
ATOM 1706 C CA . VAL A 1 234 ? -6.970 21.571 -0.127 1.00 70.06 234 VAL A CA 1
ATOM 1707 C C . VAL A 1 234 ? -5.965 20.860 -1.027 1.00 70.06 234 VAL A C 1
ATOM 1709 O O . VAL A 1 234 ? -4.968 20.304 -0.569 1.00 70.06 234 VAL A O 1
ATOM 1712 N N . VAL A 1 235 ? -6.249 20.843 -2.330 1.00 67.19 235 VAL A N 1
ATOM 1713 C CA . VAL A 1 235 ? -5.290 20.404 -3.345 1.00 67.19 235 VAL A CA 1
ATOM 1714 C C . VAL A 1 235 ? -4.173 21.443 -3.347 1.00 67.19 235 VAL A C 1
ATOM 1716 O O . VAL A 1 235 ? -4.303 22.515 -3.936 1.00 67.19 235 VAL A O 1
ATOM 1719 N N . GLY A 1 236 ? -3.117 21.178 -2.576 1.00 70.06 236 GLY A N 1
ATOM 1720 C CA . GLY A 1 236 ? -1.976 22.078 -2.453 1.00 70.06 236 GLY A CA 1
ATOM 1721 C C . GLY A 1 236 ? -1.390 22.449 -3.819 1.00 70.06 236 GLY A C 1
ATOM 1722 O O . GLY A 1 236 ? -1.660 21.826 -4.845 1.00 70.06 236 GLY A O 1
ATOM 1723 N N . HIS A 1 237 ? -0.551 23.479 -3.859 1.00 77.19 237 HIS A N 1
ATOM 1724 C CA . HIS A 1 237 ? 0.047 23.908 -5.122 1.00 77.19 237 HIS A CA 1
ATOM 1725 C C . HIS A 1 237 ? 1.020 22.855 -5.665 1.00 77.19 237 HIS A C 1
ATOM 1727 O O . HIS A 1 237 ? 1.873 22.352 -4.929 1.00 77.19 237 HIS A O 1
ATOM 1733 N N . GLN A 1 238 ? 0.957 22.584 -6.972 1.00 76.62 238 GLN A N 1
ATOM 1734 C CA . GLN A 1 238 ? 1.956 21.755 -7.640 1.00 76.62 238 GLN A CA 1
ATOM 1735 C C . GLN A 1 238 ? 3.343 22.389 -7.464 1.00 76.62 238 GLN A C 1
ATOM 1737 O O . GLN A 1 238 ? 3.626 23.469 -7.986 1.00 76.62 238 GLN A O 1
ATOM 1742 N N . ARG A 1 239 ? 4.229 21.711 -6.730 1.00 72.94 239 ARG A N 1
ATOM 1743 C CA . ARG A 1 239 ? 5.627 22.122 -6.571 1.00 72.94 239 ARG A CA 1
ATOM 1744 C C . ARG A 1 239 ? 6.512 21.287 -7.479 1.00 72.94 239 ARG A C 1
ATOM 1746 O O . ARG A 1 239 ? 6.483 20.061 -7.448 1.00 72.94 239 ARG A O 1
ATOM 1753 N N . ARG A 1 240 ? 7.353 21.954 -8.267 1.00 72.31 240 ARG A N 1
ATOM 1754 C CA . ARG A 1 240 ? 8.401 21.287 -9.042 1.00 72.31 240 ARG A CA 1
ATOM 1755 C C . ARG A 1 240 ? 9.576 20.978 -8.112 1.00 72.31 240 ARG A C 1
ATOM 1757 O O . ARG A 1 240 ? 10.471 21.800 -7.961 1.00 72.31 240 ARG A O 1
ATOM 1764 N N . VAL A 1 241 ? 9.536 19.814 -7.460 1.00 71.81 241 VAL A N 1
ATOM 1765 C CA . VAL A 1 241 ? 10.565 19.389 -6.489 1.00 71.81 241 VAL A CA 1
ATOM 1766 C C . VAL A 1 241 ? 11.870 18.996 -7.188 1.00 71.81 241 VAL A C 1
ATOM 1768 O O . VAL A 1 241 ? 12.952 19.288 -6.687 1.00 71.81 241 VAL A O 1
ATOM 1771 N N . LEU A 1 242 ? 11.784 18.398 -8.381 1.00 66.00 242 LEU A N 1
ATOM 1772 C CA . LEU A 1 242 ? 12.948 18.059 -9.198 1.00 66.00 242 LEU A CA 1
ATOM 1773 C C . LEU A 1 242 ? 13.045 18.985 -10.422 1.00 66.00 242 LEU A C 1
ATOM 1775 O O . LEU A 1 242 ? 12.055 19.173 -11.137 1.00 66.00 242 LEU A O 1
ATOM 1779 N N . PRO A 1 243 ? 14.221 19.573 -10.714 1.00 62.97 243 PRO A N 1
ATOM 1780 C CA . PRO A 1 243 ? 14.398 20.400 -11.898 1.00 62.97 243 PRO A CA 1
ATOM 1781 C C . PRO A 1 243 ? 14.325 19.545 -13.174 1.00 62.97 243 PRO A C 1
ATOM 1783 O O . PRO A 1 243 ? 15.270 18.853 -13.548 1.00 62.97 243 PRO A O 1
ATOM 1786 N N . HIS A 1 244 ? 13.206 19.635 -13.892 1.00 60.88 244 HIS A N 1
ATOM 1787 C CA . HIS A 1 244 ? 13.060 19.085 -15.239 1.00 60.88 244 HIS A CA 1
ATOM 1788 C C . HIS A 1 244 ? 13.589 20.089 -16.268 1.00 60.88 244 HIS A C 1
ATOM 1790 O O . HIS A 1 244 ? 12.851 20.949 -16.746 1.00 60.88 244 HIS A O 1
ATOM 1796 N N . LYS A 1 245 ? 14.873 20.000 -16.626 1.00 59.97 245 LYS A N 1
ATOM 1797 C CA . LYS A 1 245 ? 15.329 20.561 -17.905 1.00 59.97 245 LYS A CA 1
ATOM 1798 C C . LYS A 1 245 ? 15.001 19.540 -18.995 1.00 59.97 245 LYS A C 1
ATOM 1800 O O . LYS A 1 245 ? 15.758 18.586 -19.166 1.00 59.97 245 LYS A O 1
ATOM 1805 N N . SER A 1 246 ? 13.869 19.713 -19.676 1.00 59.38 246 SER A N 1
ATOM 1806 C CA . SER A 1 246 ? 13.656 19.069 -20.979 1.00 59.38 246 SER A CA 1
ATOM 1807 C C . SER A 1 246 ? 14.206 19.970 -22.084 1.00 59.38 246 SER A C 1
ATOM 1809 O O . SER A 1 246 ? 14.291 21.189 -21.915 1.00 59.38 246 SER A O 1
ATOM 1811 N N . SER A 1 247 ? 14.639 19.369 -23.188 1.00 63.34 247 SER A N 1
ATOM 1812 C CA . SER A 1 247 ? 15.039 20.120 -24.379 1.00 63.34 247 SER A CA 1
ATOM 1813 C C . SER A 1 247 ? 13.794 20.699 -25.052 1.00 63.34 247 SER A C 1
ATOM 1815 O O . SER A 1 247 ? 12.786 20.015 -25.150 1.00 63.34 247 SER A O 1
ATOM 1817 N N . SER A 1 248 ? 13.858 21.923 -25.583 1.00 66.25 248 SER A N 1
ATOM 1818 C CA . SER A 1 248 ? 12.790 22.460 -26.447 1.00 66.25 248 SER A CA 1
ATOM 1819 C C . SER A 1 248 ? 12.772 21.821 -27.841 1.00 66.25 248 SER A C 1
ATOM 1821 O O . SER A 1 248 ? 11.817 21.997 -28.593 1.00 66.25 248 SER A O 1
ATOM 1823 N N . ARG A 1 249 ? 13.832 21.083 -28.199 1.00 72.44 249 ARG A N 1
ATOM 1824 C CA . ARG A 1 249 ? 13.911 20.249 -29.403 1.00 72.44 249 ARG A CA 1
ATOM 1825 C C . ARG A 1 249 ? 14.281 18.834 -28.999 1.00 72.44 249 ARG A C 1
ATOM 1827 O O . ARG A 1 249 ? 15.437 18.561 -28.661 1.00 72.44 249 ARG A O 1
ATOM 1834 N N . VAL A 1 250 ? 13.300 17.950 -29.031 1.00 73.75 250 VAL A N 1
ATOM 1835 C CA . VAL A 1 250 ? 13.476 16.534 -28.732 1.00 73.75 250 VAL A CA 1
ATOM 1836 C C . VAL A 1 250 ? 13.498 15.786 -30.065 1.00 73.75 250 VAL A C 1
ATOM 1838 O O . VAL A 1 250 ? 12.509 15.836 -30.792 1.00 73.75 250 VAL A O 1
ATOM 1841 N N . PRO A 1 251 ? 14.632 15.176 -30.461 1.00 80.00 251 PRO A N 1
ATOM 1842 C CA . PRO A 1 251 ? 14.677 14.379 -31.678 1.00 80.00 251 PRO A CA 1
ATOM 1843 C C . PRO A 1 251 ? 13.817 13.122 -31.509 1.00 80.00 251 PRO A C 1
ATOM 1845 O O . PRO A 1 251 ? 13.571 12.685 -30.382 1.00 80.00 251 PRO A O 1
ATOM 1848 N N . ALA A 1 252 ? 13.403 12.529 -32.633 1.00 81.56 252 ALA A N 1
ATOM 1849 C CA . ALA A 1 252 ? 12.711 11.246 -32.622 1.00 81.56 252 ALA A CA 1
ATOM 1850 C C . ALA A 1 252 ? 13.556 10.179 -31.893 1.00 81.56 252 ALA A C 1
ATOM 1852 O O . ALA A 1 252 ? 14.792 10.218 -31.999 1.00 81.56 252 ALA A O 1
ATOM 1853 N N . PRO A 1 253 ? 12.914 9.235 -31.176 1.00 86.56 253 PRO A N 1
ATOM 1854 C CA . PRO A 1 253 ? 13.616 8.130 -30.546 1.00 86.56 253 PRO A CA 1
ATOM 1855 C C . PRO A 1 253 ? 14.455 7.359 -31.564 1.00 86.56 253 PRO A C 1
ATOM 1857 O O . PRO A 1 253 ? 14.114 7.295 -32.745 1.00 86.56 253 PRO A O 1
ATOM 1860 N N . ARG A 1 254 ? 15.555 6.762 -31.116 1.00 89.75 254 ARG A N 1
ATOM 1861 C CA . ARG A 1 254 ? 16.413 5.928 -31.960 1.00 89.75 254 ARG A CA 1
ATOM 1862 C C . ARG A 1 254 ? 17.098 4.831 -31.163 1.00 89.75 254 ARG A C 1
ATOM 1864 O O . ARG A 1 254 ? 17.503 5.030 -30.015 1.00 89.75 254 ARG A O 1
ATOM 1871 N N . VAL A 1 255 ? 17.310 3.706 -31.833 1.00 93.44 255 VAL A N 1
ATOM 1872 C CA . VAL A 1 255 ? 18.214 2.655 -31.373 1.00 93.44 255 VAL A CA 1
ATOM 1873 C C . VAL A 1 255 ? 19.607 2.960 -31.918 1.00 93.44 255 VAL A C 1
ATOM 1875 O O . VAL A 1 255 ? 19.818 2.965 -33.126 1.00 93.44 255 VAL A O 1
ATOM 1878 N N . GLU A 1 256 ? 20.561 3.256 -31.039 1.00 93.56 256 GLU A N 1
ATOM 1879 C CA . GLU A 1 256 ? 21.925 3.631 -31.436 1.00 93.56 256 GLU A CA 1
ATOM 1880 C C . GLU A 1 256 ? 22.806 2.403 -31.670 1.00 93.56 256 GLU A C 1
ATOM 1882 O O . GLU A 1 256 ? 23.630 2.380 -32.584 1.00 93.56 256 GLU A O 1
ATOM 1887 N N . ARG A 1 257 ? 22.648 1.373 -30.834 1.00 95.44 257 ARG A N 1
ATOM 1888 C CA . ARG A 1 257 ? 23.442 0.144 -30.912 1.00 95.44 257 ARG A CA 1
ATOM 1889 C C . ARG A 1 257 ? 22.706 -1.003 -30.246 1.00 95.44 257 ARG A C 1
ATOM 1891 O O . ARG A 1 257 ? 22.094 -0.794 -29.207 1.00 95.44 257 ARG A O 1
ATOM 1898 N N . VAL A 1 258 ? 22.852 -2.207 -30.789 1.00 97.12 258 VAL A N 1
ATOM 1899 C CA . VAL A 1 258 ? 22.372 -3.455 -30.179 1.00 97.12 258 VAL A CA 1
ATOM 1900 C C . VAL A 1 258 ? 23.502 -4.479 -30.192 1.00 97.12 258 VAL A C 1
ATOM 1902 O O . VAL A 1 258 ? 24.288 -4.519 -31.140 1.00 97.12 258 VAL A O 1
ATOM 1905 N N . TRP A 1 259 ? 23.637 -5.256 -29.122 1.00 95.94 259 TRP A N 1
ATOM 1906 C CA . TRP A 1 259 ? 24.606 -6.348 -29.014 1.00 95.94 259 TRP A CA 1
ATOM 1907 C C . TRP A 1 259 ? 24.099 -7.415 -28.033 1.00 95.94 259 TRP A C 1
ATOM 1909 O O . TRP A 1 259 ? 23.159 -7.158 -27.288 1.00 95.94 259 TRP A O 1
ATOM 1919 N N . CYS A 1 260 ? 24.721 -8.596 -28.010 1.00 94.56 260 CYS A N 1
ATOM 1920 C CA . CYS A 1 260 ? 24.468 -9.603 -26.975 1.00 94.56 260 CYS A CA 1
ATOM 1921 C C . CYS A 1 260 ? 25.760 -9.941 -26.230 1.00 94.56 260 CYS A C 1
ATOM 1923 O O . CYS A 1 260 ? 26.842 -9.921 -26.823 1.00 94.56 260 CYS A O 1
ATOM 1925 N N . THR A 1 261 ? 25.625 -10.310 -24.958 1.00 92.94 261 THR A N 1
ATOM 1926 C CA . THR A 1 261 ? 26.674 -10.953 -24.161 1.00 92.94 261 THR A CA 1
ATOM 1927 C C . THR A 1 261 ? 26.042 -12.142 -23.446 1.00 92.94 261 THR A C 1
ATOM 1929 O O . THR A 1 261 ? 25.167 -11.946 -22.606 1.00 92.94 261 THR A O 1
ATOM 1932 N N . GLY A 1 262 ? 26.456 -13.365 -23.791 1.00 89.56 262 GLY A N 1
ATOM 1933 C CA . GLY A 1 262 ? 25.779 -14.579 -23.322 1.00 89.56 262 GLY A CA 1
ATOM 1934 C C . GLY A 1 262 ? 24.321 -14.621 -23.789 1.00 89.56 262 GLY A C 1
ATOM 1935 O O . GLY A 1 262 ? 24.045 -14.399 -24.970 1.00 89.56 262 GLY A O 1
ATOM 1936 N N . ASP A 1 263 ? 23.412 -14.844 -22.843 1.00 91.75 263 ASP A N 1
ATOM 1937 C CA . ASP A 1 263 ? 21.956 -14.897 -23.026 1.00 91.75 263 ASP A CA 1
ATOM 1938 C C . ASP A 1 263 ? 21.263 -13.531 -22.878 1.00 91.75 263 ASP A C 1
ATOM 1940 O O . ASP A 1 263 ? 20.036 -13.447 -22.826 1.00 91.75 263 ASP A O 1
ATOM 1944 N N . THR A 1 264 ? 22.038 -12.454 -22.754 1.00 94.19 264 THR A N 1
ATOM 1945 C CA . THR A 1 264 ? 21.503 -11.117 -22.506 1.00 94.19 264 THR A CA 1
ATOM 1946 C C . THR A 1 264 ? 21.685 -10.240 -23.737 1.00 94.19 264 THR A C 1
ATOM 1948 O O . THR A 1 264 ? 22.806 -10.025 -24.213 1.00 94.19 264 THR A O 1
ATOM 1951 N N . LEU A 1 265 ? 20.576 -9.703 -24.239 1.00 96.56 265 LEU A N 1
ATOM 1952 C CA . LEU A 1 265 ? 20.547 -8.670 -25.264 1.00 96.56 265 LEU A CA 1
ATOM 1953 C C . LEU A 1 265 ? 20.648 -7.294 -24.609 1.00 96.56 265 LEU A C 1
ATOM 1955 O O . LEU A 1 265 ? 19.977 -6.999 -23.622 1.00 96.56 265 LEU A O 1
ATOM 1959 N N . TYR A 1 266 ? 21.453 -6.429 -25.206 1.00 97.12 266 TYR A N 1
ATOM 1960 C CA . TYR A 1 266 ? 21.637 -5.055 -24.778 1.00 97.12 266 TYR A CA 1
ATOM 1961 C C . TYR A 1 266 ? 21.348 -4.089 -25.917 1.00 97.12 266 TYR A C 1
ATOM 1963 O O . TYR A 1 266 ? 21.661 -4.375 -27.077 1.00 97.12 266 TYR A O 1
ATOM 1971 N N . ALA A 1 267 ? 20.844 -2.903 -25.581 1.00 97.06 267 ALA A N 1
ATOM 1972 C CA . ALA A 1 267 ? 20.793 -1.803 -26.532 1.00 97.06 267 ALA A CA 1
ATOM 1973 C C . ALA A 1 267 ? 21.088 -0.442 -25.905 1.00 97.06 267 ALA A C 1
ATOM 1975 O O . ALA A 1 267 ? 20.698 -0.158 -24.777 1.00 97.06 267 ALA A O 1
ATOM 1976 N N . TRP A 1 268 ? 21.753 0.413 -26.679 1.00 96.06 268 TRP A N 1
ATOM 1977 C CA . TRP A 1 268 ? 21.875 1.839 -26.408 1.00 96.06 268 TRP A CA 1
ATOM 1978 C C . TRP A 1 268 ? 20.763 2.566 -27.143 1.00 96.06 268 TRP A C 1
ATOM 1980 O O . TRP A 1 268 ? 20.625 2.426 -28.361 1.00 96.06 268 TRP A O 1
ATOM 1990 N N . LEU A 1 269 ? 19.978 3.337 -26.400 1.00 92.94 269 LEU A N 1
ATOM 1991 C CA . LEU A 1 269 ? 18.798 4.024 -26.901 1.00 92.94 269 LEU A CA 1
ATOM 1992 C C . LEU A 1 269 ? 18.893 5.513 -26.591 1.00 92.94 269 LEU A C 1
ATOM 1994 O O . LEU A 1 269 ? 19.314 5.912 -25.502 1.00 92.94 269 LEU A O 1
ATOM 1998 N N . GLN A 1 270 ? 18.417 6.332 -27.518 1.00 89.81 270 GLN A N 1
ATOM 1999 C CA . GLN A 1 270 ? 18.025 7.700 -27.222 1.00 89.81 270 GLN A CA 1
ATOM 2000 C C . GLN A 1 270 ? 16.505 7.747 -27.343 1.00 89.81 270 GLN A C 1
ATOM 2002 O O . GLN A 1 270 ? 15.955 7.476 -28.405 1.00 89.81 270 GLN A O 1
ATOM 2007 N N . LEU A 1 271 ? 15.831 8.026 -26.231 1.00 85.06 271 LEU A N 1
ATOM 2008 C CA . LEU A 1 271 ? 14.374 7.938 -26.104 1.00 85.06 271 LEU A CA 1
ATOM 2009 C C . LEU A 1 271 ? 13.756 9.334 -25.938 1.00 85.06 271 LEU A C 1
ATOM 2011 O O . LEU A 1 271 ? 12.892 9.562 -25.100 1.00 85.06 271 LEU A O 1
ATOM 2015 N N . GLY A 1 272 ? 14.263 10.307 -26.698 1.00 77.38 272 GLY A N 1
ATOM 2016 C CA . GLY A 1 272 ? 13.824 11.695 -26.596 1.00 77.38 272 GLY A CA 1
ATOM 2017 C C . GLY A 1 272 ? 14.324 12.429 -25.338 1.00 77.38 272 GLY A C 1
ATOM 2018 O O . GLY A 1 272 ? 15.498 12.327 -24.950 1.00 77.38 272 GLY A O 1
ATOM 2019 N N . GLY A 1 273 ? 13.456 13.257 -24.749 1.00 71.25 273 GLY A N 1
ATOM 2020 C CA . GLY A 1 273 ? 13.757 14.062 -23.571 1.00 71.25 273 GLY A CA 1
ATOM 2021 C C . GLY A 1 273 ? 13.905 13.186 -22.329 1.00 71.25 273 GLY A C 1
ATOM 2022 O O . GLY A 1 273 ? 13.106 12.289 -22.081 1.00 71.25 273 GLY A O 1
ATOM 2023 N N . ALA A 1 274 ? 14.898 13.462 -21.482 1.00 61.94 274 ALA A N 1
ATOM 2024 C CA . ALA A 1 274 ? 15.135 12.659 -20.273 1.00 61.94 274 ALA A CA 1
ATOM 2025 C C . ALA A 1 274 ? 13.997 12.730 -19.230 1.00 61.94 274 ALA A C 1
ATOM 2027 O O . ALA A 1 274 ? 14.055 12.045 -18.215 1.00 61.94 274 ALA A O 1
ATOM 2028 N N . ALA A 1 275 ? 13.029 13.626 -19.432 1.00 59.72 275 ALA A N 1
ATOM 2029 C CA . ALA A 1 275 ? 11.838 13.792 -18.604 1.00 59.72 275 ALA A CA 1
ATOM 2030 C C . ALA A 1 275 ? 10.555 13.293 -19.296 1.00 59.72 275 ALA A C 1
ATOM 2032 O O . ALA A 1 275 ? 9.483 13.460 -18.727 1.00 59.72 275 ALA A O 1
ATOM 2033 N N . GLU A 1 276 ? 10.658 12.759 -20.517 1.00 63.50 276 GLU A N 1
ATOM 2034 C CA . GLU A 1 276 ? 9.518 12.566 -21.420 1.00 63.50 276 GLU A CA 1
ATOM 2035 C C . GLU A 1 276 ? 9.296 11.121 -21.851 1.00 63.50 276 GLU A C 1
ATOM 2037 O O . GLU A 1 276 ? 8.195 10.831 -22.305 1.00 63.50 276 GLU A O 1
ATOM 2042 N N . TRP A 1 277 ? 10.278 10.215 -21.711 1.00 69.19 277 TRP A N 1
ATOM 2043 C CA . TRP A 1 277 ? 9.977 8.797 -21.916 1.00 69.19 277 TRP A CA 1
ATOM 2044 C C . TRP A 1 277 ? 9.059 8.335 -20.783 1.00 69.19 277 TRP A C 1
ATOM 2046 O O . TRP A 1 277 ? 9.478 8.367 -19.618 1.00 69.19 277 TRP A O 1
ATOM 2056 N N . PRO A 1 278 ? 7.799 7.999 -21.084 1.00 59.78 278 PRO A N 1
ATOM 2057 C CA . PRO A 1 278 ? 6.815 7.795 -20.050 1.00 59.78 278 PRO A CA 1
ATOM 2058 C C . PRO A 1 278 ? 7.081 6.455 -19.364 1.00 59.78 278 PRO A C 1
ATOM 2060 O O . PRO A 1 278 ? 7.072 5.410 -20.002 1.00 59.78 278 PRO A O 1
ATOM 2063 N N . VAL A 1 279 ? 7.249 6.470 -18.043 1.00 52.25 279 VAL A N 1
ATOM 2064 C CA . VAL A 1 279 ? 6.813 5.328 -17.229 1.00 52.25 279 VAL A CA 1
ATOM 2065 C C . VAL A 1 279 ? 5.306 5.530 -17.089 1.00 52.25 279 VAL A C 1
ATOM 2067 O O . VAL A 1 279 ? 4.851 6.171 -16.143 1.00 52.25 279 VAL A O 1
ATOM 2070 N N . ALA A 1 280 ? 4.546 5.213 -18.136 1.00 48.22 280 ALA A N 1
ATOM 2071 C CA . ALA A 1 280 ? 3.148 5.623 -18.194 1.00 48.22 280 ALA A CA 1
ATOM 2072 C C . ALA A 1 280 ? 2.259 4.710 -17.348 1.00 48.22 280 ALA A C 1
ATOM 2074 O O . ALA A 1 280 ? 2.340 3.488 -17.391 1.00 48.22 280 ALA A O 1
ATOM 2075 N N . THR A 1 281 ? 1.354 5.346 -16.611 1.00 44.50 281 THR A N 1
ATOM 2076 C CA . THR A 1 281 ? 0.161 4.729 -16.040 1.00 44.50 281 THR A CA 1
ATOM 2077 C C . THR A 1 281 ? -0.988 4.919 -17.043 1.00 44.50 281 THR A C 1
ATOM 2079 O O . THR A 1 281 ? -1.248 6.042 -17.473 1.00 44.50 281 THR A O 1
ATOM 2082 N N . GLY A 1 282 ? -1.662 3.845 -17.477 1.00 55.97 282 GLY A N 1
ATOM 2083 C CA . GLY A 1 282 ? -2.799 3.928 -18.414 1.00 55.97 282 GLY A CA 1
ATOM 2084 C C . GLY A 1 282 ? -2.908 2.761 -19.402 1.00 55.97 282 GLY A C 1
ATOM 2085 O O . GLY A 1 282 ? -2.313 1.710 -19.192 1.00 55.97 282 GLY A O 1
ATOM 2086 N N . GLU A 1 283 ? -3.674 2.941 -20.485 1.00 56.78 283 GLU A N 1
ATOM 2087 C CA . GLU A 1 283 ? -3.919 1.914 -21.512 1.00 56.78 283 GLU A CA 1
ATOM 2088 C C . GLU A 1 283 ? -2.631 1.600 -22.298 1.00 56.78 283 GLU A C 1
ATOM 2090 O O . GLU A 1 283 ? -2.208 2.350 -23.178 1.00 56.78 283 GLU A O 1
ATOM 2095 N N . VAL A 1 284 ? -1.977 0.501 -21.921 1.00 59.69 284 VAL A N 1
ATOM 2096 C CA . VAL A 1 284 ? -0.585 0.177 -22.280 1.00 59.69 284 VAL A CA 1
ATOM 2097 C C . VAL A 1 284 ? -0.390 -0.080 -23.786 1.00 59.69 284 VAL A C 1
ATOM 2099 O O . VAL A 1 284 ? 0.694 0.120 -24.329 1.00 59.69 284 VAL A O 1
ATOM 2102 N N . ALA A 1 285 ? -1.445 -0.483 -24.502 1.00 60.34 285 ALA A N 1
ATOM 2103 C CA . ALA A 1 285 ? -1.363 -0.877 -25.912 1.00 60.34 285 ALA A CA 1
ATOM 2104 C C . ALA A 1 285 ? -1.142 0.291 -26.895 1.00 60.34 285 ALA A C 1
ATOM 2106 O O . ALA A 1 285 ? -0.633 0.068 -27.992 1.00 60.34 285 ALA A O 1
ATOM 2107 N N . ALA A 1 286 ? -1.509 1.522 -26.523 1.00 62.00 286 ALA A N 1
ATOM 2108 C CA . ALA A 1 286 ? -1.402 2.703 -27.389 1.00 62.00 286 ALA A CA 1
ATOM 2109 C C . ALA A 1 286 ? -0.134 3.544 -27.134 1.00 62.00 286 ALA A C 1
ATOM 2111 O O . ALA A 1 286 ? 0.010 4.633 -27.691 1.00 62.00 286 ALA A O 1
ATOM 2112 N N . GLN A 1 287 ? 0.769 3.078 -26.267 1.00 71.06 287 GLN A N 1
ATOM 2113 C CA . GLN A 1 287 ? 1.850 3.900 -25.725 1.00 71.06 287 GLN A CA 1
ATOM 2114 C C . GLN A 1 287 ? 3.198 3.657 -26.420 1.00 71.06 287 GLN A C 1
ATOM 2116 O O . GLN A 1 287 ? 3.451 2.557 -26.922 1.00 71.06 287 GLN A O 1
ATOM 2121 N N . PRO A 1 288 ? 4.088 4.672 -26.452 1.00 77.12 288 PRO A N 1
ATOM 2122 C CA . PRO A 1 288 ? 5.471 4.475 -26.864 1.00 77.12 288 PRO A CA 1
ATOM 2123 C C . PRO A 1 288 ? 6.128 3.420 -25.976 1.00 77.12 288 PRO A C 1
ATOM 2125 O O . PRO A 1 288 ? 6.123 3.553 -24.757 1.00 77.12 288 PRO A O 1
ATOM 2128 N N . ARG A 1 289 ? 6.702 2.397 -26.605 1.00 86.00 289 ARG A N 1
ATOM 2129 C CA . ARG A 1 289 ? 7.376 1.289 -25.931 1.00 86.00 289 ARG A CA 1
ATOM 2130 C C . ARG A 1 289 ? 8.631 0.879 -26.674 1.00 86.00 289 ARG A C 1
ATOM 2132 O O . ARG A 1 289 ? 8.733 1.074 -27.889 1.00 86.00 289 ARG A O 1
ATOM 2139 N N . VAL A 1 290 ? 9.569 0.289 -25.951 1.00 90.81 290 VAL A N 1
ATOM 2140 C CA . VAL A 1 290 ? 10.717 -0.396 -26.543 1.00 90.81 290 VAL A CA 1
ATOM 2141 C C . VAL A 1 290 ? 10.432 -1.890 -26.570 1.00 90.81 290 VAL A C 1
ATOM 2143 O O . VAL A 1 290 ? 10.190 -2.496 -25.535 1.00 90.81 290 VAL A O 1
ATOM 2146 N N . GLU A 1 291 ? 10.471 -2.492 -27.751 1.00 93.25 291 GLU A N 1
ATOM 2147 C CA . GLU A 1 291 ? 10.176 -3.908 -27.963 1.00 93.25 291 GLU A CA 1
ATOM 2148 C C . GLU A 1 291 ? 11.436 -4.668 -28.375 1.00 93.25 291 GLU A C 1
ATOM 2150 O O . GLU A 1 291 ? 12.282 -4.159 -29.115 1.00 93.25 291 GLU A O 1
ATOM 2155 N N . VAL A 1 292 ? 11.517 -5.930 -27.965 1.00 95.12 292 VAL A N 1
ATOM 2156 C CA . VAL A 1 292 ? 12.432 -6.911 -28.542 1.00 95.12 292 VAL A CA 1
ATOM 2157 C C . VAL A 1 292 ? 11.626 -7.828 -29.450 1.00 95.12 292 VAL A C 1
ATOM 2159 O O . VAL A 1 292 ? 10.631 -8.423 -29.031 1.00 95.12 292 VAL A O 1
ATOM 2162 N N . VAL A 1 293 ? 12.054 -7.948 -30.703 1.00 95.38 293 VAL A N 1
ATOM 2163 C CA . VAL A 1 293 ? 11.396 -8.780 -31.716 1.00 95.38 293 VAL A CA 1
ATOM 2164 C C . VAL A 1 293 ? 12.351 -9.823 -32.271 1.00 95.38 293 VAL A C 1
ATOM 2166 O O . VAL A 1 293 ? 13.558 -9.589 -32.358 1.00 95.38 293 VAL A O 1
ATOM 2169 N N . VAL A 1 294 ? 11.816 -10.969 -32.686 1.00 95.25 294 VAL A N 1
ATOM 2170 C CA . VAL A 1 294 ? 12.587 -11.958 -33.453 1.00 95.25 294 VAL A CA 1
ATOM 2171 C C . V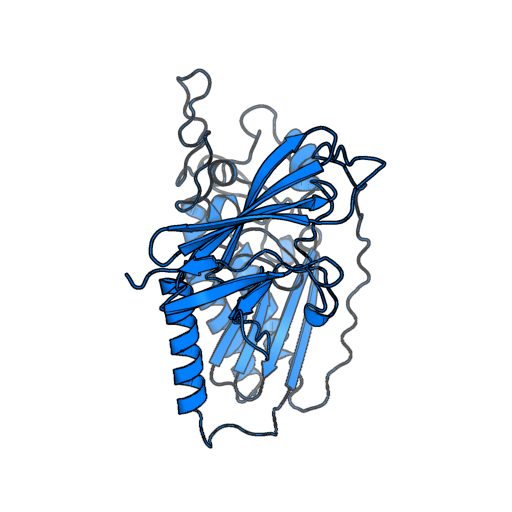AL A 1 294 ? 12.876 -11.402 -34.849 1.00 95.25 294 VAL A C 1
ATOM 2173 O O . VAL A 1 294 ? 11.998 -10.822 -35.492 1.00 95.25 294 VAL A O 1
ATOM 2176 N N . ASP A 1 295 ? 14.105 -11.576 -35.333 1.00 94.94 295 ASP A N 1
ATOM 2177 C CA . ASP A 1 295 ? 14.484 -11.267 -36.714 1.00 94.94 295 ASP A CA 1
ATOM 2178 C C . ASP A 1 295 ? 14.029 -12.382 -37.667 1.00 94.94 295 ASP A C 1
ATOM 2180 O O . ASP A 1 295 ? 14.825 -13.170 -38.172 1.00 94.94 295 ASP A O 1
ATOM 2184 N N . ASP A 1 296 ? 12.720 -12.463 -37.881 1.00 92.88 296 ASP A N 1
ATOM 2185 C CA . ASP A 1 296 ? 12.092 -13.327 -38.877 1.00 92.88 296 ASP A CA 1
ATOM 2186 C C . ASP A 1 296 ? 11.035 -12.552 -39.686 1.00 92.88 296 ASP A C 1
ATOM 2188 O O . ASP A 1 296 ? 10.881 -11.335 -39.545 1.00 92.88 296 ASP A O 1
ATOM 2192 N N . ALA A 1 297 ? 10.312 -13.241 -40.571 1.00 91.44 297 ALA A N 1
ATOM 2193 C CA . ALA A 1 297 ? 9.272 -12.620 -41.393 1.00 91.44 297 ALA A CA 1
ATOM 2194 C C . ALA A 1 297 ? 8.075 -12.096 -40.572 1.00 91.44 297 ALA A C 1
ATOM 2196 O O . ALA A 1 297 ? 7.382 -11.186 -41.016 1.00 91.44 297 ALA A O 1
ATOM 2197 N N . THR A 1 298 ? 7.831 -12.661 -39.387 1.00 90.50 298 THR A N 1
ATOM 2198 C CA . THR A 1 298 ? 6.688 -12.320 -38.527 1.00 90.50 298 THR A CA 1
ATOM 2199 C C . THR A 1 298 ? 6.974 -11.129 -37.622 1.00 90.50 298 THR A C 1
ATOM 2201 O O . THR A 1 298 ? 6.041 -10.446 -37.205 1.00 90.50 298 THR A O 1
ATOM 2204 N N . ARG A 1 299 ? 8.255 -10.876 -37.306 1.00 91.88 299 ARG A N 1
ATOM 2205 C CA . ARG A 1 299 ? 8.691 -9.848 -36.344 1.00 91.88 299 ARG A CA 1
ATOM 2206 C C . ARG A 1 299 ? 7.922 -9.930 -35.026 1.00 91.88 299 ARG A C 1
ATOM 2208 O O . ARG A 1 299 ? 7.519 -8.910 -34.461 1.00 91.88 299 ARG A O 1
ATOM 2215 N N . THR A 1 300 ? 7.728 -11.160 -34.553 1.00 93.88 300 THR A N 1
ATOM 2216 C CA . THR A 1 300 ? 7.016 -11.445 -33.307 1.00 93.88 300 THR A CA 1
ATOM 2217 C C . THR A 1 300 ? 7.702 -10.735 -32.139 1.00 93.88 300 THR A C 1
ATOM 2219 O O . THR A 1 300 ? 8.915 -10.866 -31.961 1.00 93.88 300 THR A O 1
ATOM 2222 N N . VAL A 1 301 ? 6.921 -9.993 -31.348 1.00 93.06 301 VAL A N 1
ATOM 2223 C CA . VAL A 1 301 ? 7.377 -9.364 -30.100 1.00 93.06 301 VAL A CA 1
ATOM 2224 C C . VAL A 1 301 ? 7.565 -10.451 -29.052 1.00 93.06 301 VAL A C 1
ATOM 2226 O O . VAL A 1 301 ? 6.630 -11.190 -28.758 1.00 93.06 301 VAL A O 1
ATOM 2229 N N . VAL A 1 302 ? 8.775 -10.553 -28.510 1.00 93.44 302 VAL A N 1
ATOM 2230 C CA . VAL A 1 302 ? 9.129 -11.531 -27.467 1.00 93.44 302 VAL A CA 1
ATOM 2231 C C . VAL A 1 302 ? 9.311 -10.893 -26.100 1.00 93.44 302 VAL A C 1
ATOM 2233 O O . VAL A 1 302 ? 9.285 -11.606 -25.106 1.00 93.44 302 VAL A O 1
ATOM 2236 N N . SER A 1 303 ? 9.506 -9.576 -26.053 1.00 92.88 303 SER A N 1
ATOM 2237 C CA . SER A 1 303 ? 9.605 -8.803 -24.820 1.00 92.88 303 SER A CA 1
ATOM 2238 C C . SER A 1 303 ? 9.407 -7.314 -25.108 1.00 92.88 303 SER A C 1
ATOM 2240 O O . SER A 1 303 ? 9.470 -6.882 -26.264 1.00 92.88 303 SER A O 1
ATOM 2242 N N . TRP A 1 304 ? 9.166 -6.527 -24.067 1.00 91.69 304 TRP A N 1
ATOM 2243 C CA . TRP A 1 304 ? 8.976 -5.079 -24.119 1.00 91.69 304 TRP A CA 1
ATOM 2244 C C . TRP A 1 304 ? 9.251 -4.452 -22.752 1.00 91.69 304 TRP A C 1
ATOM 2246 O O . TRP A 1 304 ? 9.508 -5.170 -21.795 1.00 91.69 304 TRP A O 1
ATOM 2256 N N . ASP A 1 305 ? 9.246 -3.129 -22.651 1.00 87.12 305 ASP A N 1
ATOM 2257 C CA . ASP A 1 305 ? 9.671 -2.385 -21.458 1.00 87.12 305 ASP A CA 1
ATOM 2258 C C . ASP A 1 305 ? 8.784 -2.516 -20.205 1.00 87.12 305 ASP A C 1
ATOM 2260 O O . ASP A 1 305 ? 9.150 -1.977 -19.161 1.00 87.12 305 ASP A O 1
ATOM 2264 N N . ASP A 1 306 ? 7.696 -3.289 -20.279 1.00 85.31 306 ASP A N 1
ATOM 2265 C CA . ASP A 1 306 ? 6.874 -3.737 -19.139 1.00 85.31 306 ASP A CA 1
ATOM 2266 C C . ASP A 1 306 ? 7.108 -5.224 -18.769 1.00 85.31 306 ASP A C 1
ATOM 2268 O O . ASP A 1 306 ? 6.490 -5.781 -17.863 1.00 85.31 306 ASP A O 1
ATOM 2272 N N . ASP A 1 307 ? 8.004 -5.914 -19.479 1.00 87.38 307 ASP A N 1
ATOM 2273 C CA . ASP A 1 307 ? 8.384 -7.295 -19.177 1.00 87.38 307 ASP A CA 1
ATOM 2274 C C . ASP A 1 307 ? 9.359 -7.340 -17.985 1.00 87.38 307 ASP A C 1
ATOM 2276 O O . ASP A 1 307 ? 10.391 -6.666 -18.016 1.00 87.38 307 ASP A O 1
ATOM 2280 N N . PRO A 1 308 ? 9.121 -8.173 -16.954 1.00 85.56 308 PRO A N 1
ATOM 2281 C CA . PRO A 1 308 ? 10.019 -8.288 -15.803 1.00 85.56 308 PRO A CA 1
ATOM 2282 C C . PRO A 1 308 ? 11.444 -8.761 -16.141 1.00 85.56 308 PRO A C 1
ATOM 2284 O O . PRO A 1 308 ? 12.341 -8.600 -15.311 1.00 85.56 308 PRO A O 1
ATOM 2287 N N . ALA A 1 309 ? 11.666 -9.377 -17.307 1.00 88.69 309 ALA A N 1
ATOM 2288 C CA . ALA A 1 309 ? 12.989 -9.776 -17.791 1.00 88.69 309 ALA A CA 1
ATOM 2289 C C . ALA A 1 309 ? 13.717 -8.667 -18.571 1.00 88.69 309 ALA A C 1
ATOM 2291 O O . ALA A 1 309 ? 14.883 -8.849 -18.940 1.00 88.69 309 ALA A O 1
ATOM 2292 N N . LEU A 1 310 ? 13.046 -7.543 -18.845 1.00 92.44 310 LEU A N 1
ATOM 2293 C CA . LEU A 1 310 ? 13.589 -6.403 -19.566 1.00 92.44 310 LEU A CA 1
ATOM 2294 C C . LEU A 1 310 ? 13.748 -5.202 -18.634 1.00 92.44 310 LEU A C 1
ATOM 2296 O O . LEU A 1 310 ? 12.836 -4.777 -17.936 1.00 92.44 310 LEU A O 1
ATOM 2300 N N . GLU A 1 311 ? 14.933 -4.607 -18.653 1.00 92.75 311 GLU A N 1
ATOM 2301 C CA . GLU A 1 311 ? 15.244 -3.418 -17.880 1.00 92.75 311 GLU A CA 1
ATOM 2302 C C . GLU A 1 311 ? 15.607 -2.252 -18.797 1.00 92.75 311 GLU A C 1
ATOM 2304 O O . GLU A 1 311 ? 16.476 -2.380 -19.663 1.00 92.75 311 GLU A O 1
ATOM 2309 N N . LEU A 1 312 ? 15.018 -1.082 -18.544 1.00 90.81 312 LEU A N 1
ATOM 2310 C CA . LEU A 1 312 ? 15.452 0.193 -19.111 1.00 90.81 312 LEU A CA 1
ATOM 2311 C C . LEU A 1 312 ? 16.133 1.043 -18.040 1.00 90.81 312 LEU A C 1
ATOM 2313 O O . LEU A 1 312 ? 15.527 1.453 -17.051 1.00 90.81 312 LEU A O 1
ATOM 2317 N N . ARG A 1 313 ? 17.412 1.357 -18.250 1.00 91.12 313 ARG A N 1
ATOM 2318 C CA . ARG A 1 313 ? 18.224 2.132 -17.304 1.00 91.12 313 ARG A CA 1
ATOM 2319 C C . ARG A 1 313 ? 18.634 3.460 -17.919 1.00 91.12 313 ARG A C 1
ATOM 2321 O O . ARG A 1 313 ? 19.352 3.473 -18.916 1.00 91.12 313 ARG A O 1
ATOM 2328 N N . LEU A 1 314 ? 18.263 4.586 -17.308 1.00 88.50 314 LEU A N 1
ATOM 2329 C CA . LEU A 1 314 ? 18.788 5.894 -17.713 1.00 88.50 314 LEU A CA 1
ATOM 2330 C C . LEU A 1 314 ? 20.270 5.985 -17.329 1.00 88.50 314 LEU A C 1
ATOM 2332 O O . LEU A 1 314 ? 20.618 5.976 -16.150 1.00 88.50 314 LEU A O 1
ATOM 2336 N N . ARG A 1 315 ? 21.156 6.085 -18.321 1.00 91.44 315 ARG A N 1
ATOM 2337 C CA . ARG A 1 315 ? 22.614 6.081 -18.120 1.00 91.44 315 ARG A CA 1
ATOM 2338 C C . ARG A 1 315 ? 23.224 7.471 -18.121 1.00 91.44 315 ARG A C 1
ATOM 2340 O O . ARG A 1 315 ? 24.211 7.695 -17.427 1.00 91.44 315 ARG A O 1
ATOM 2347 N N . SER A 1 316 ? 22.676 8.401 -18.902 1.00 87.25 316 SER A N 1
ATOM 2348 C CA . SER A 1 316 ? 23.164 9.781 -18.916 1.00 87.25 316 SER A CA 1
ATOM 2349 C C . SER A 1 316 ? 22.112 10.780 -19.390 1.00 87.25 316 SER A C 1
ATOM 2351 O O . SER A 1 316 ? 21.143 10.427 -20.066 1.00 87.25 316 SER A O 1
ATOM 2353 N N . ARG A 1 317 ? 22.321 12.051 -19.025 1.00 85.19 317 ARG A N 1
ATOM 2354 C CA . ARG A 1 317 ? 21.505 13.190 -19.456 1.00 85.19 317 ARG A CA 1
ATOM 2355 C C . ARG A 1 317 ? 22.419 14.291 -19.981 1.00 85.19 317 ARG A C 1
ATOM 2357 O O . ARG A 1 317 ? 23.305 14.745 -19.261 1.00 85.19 317 ARG A O 1
ATOM 2364 N N . ARG A 1 318 ? 22.195 14.757 -21.209 1.00 81.25 318 ARG A N 1
ATOM 2365 C CA . ARG A 1 318 ? 22.966 15.856 -21.821 1.00 81.25 318 ARG A CA 1
ATOM 2366 C C . ARG A 1 318 ? 22.058 16.699 -22.706 1.00 81.25 318 ARG A C 1
ATOM 2368 O O . ARG A 1 318 ? 21.339 16.166 -23.542 1.00 81.25 318 ARG A O 1
ATOM 2375 N N . GLY A 1 319 ? 22.072 18.018 -22.505 1.00 76.38 319 GLY A N 1
ATOM 2376 C CA . GLY A 1 319 ? 21.266 18.949 -23.306 1.00 76.38 319 GLY A CA 1
ATOM 2377 C C . GLY A 1 319 ? 19.752 18.697 -23.244 1.00 76.38 319 GLY A C 1
ATOM 2378 O O . GLY A 1 319 ? 19.065 18.950 -24.221 1.00 76.38 319 GLY A O 1
ATOM 2379 N N . GLY A 1 320 ? 19.236 18.149 -22.136 1.00 75.25 320 GLY A N 1
ATOM 2380 C CA . GLY A 1 320 ? 17.819 17.782 -21.986 1.00 75.25 320 GLY A CA 1
ATOM 2381 C C . GLY A 1 320 ? 17.434 16.417 -22.575 1.00 75.25 320 GLY A C 1
ATOM 2382 O O . GLY A 1 320 ? 16.324 15.952 -22.332 1.00 75.25 320 GLY A O 1
ATOM 2383 N N . LEU A 1 321 ? 18.348 15.743 -23.278 1.00 80.94 321 LEU A N 1
ATOM 2384 C CA . LEU A 1 321 ? 18.151 14.398 -23.829 1.00 80.94 321 LEU A CA 1
ATOM 2385 C C . LEU A 1 321 ? 18.565 13.314 -22.829 1.00 80.94 321 LEU A C 1
ATOM 2387 O O . LEU A 1 321 ? 19.460 13.543 -22.007 1.00 80.94 321 LEU A O 1
ATOM 2391 N N . GLY A 1 322 ? 17.916 12.150 -22.907 1.00 85.06 322 GLY A N 1
ATOM 2392 C CA . GLY A 1 322 ? 18.229 10.969 -22.099 1.00 85.06 322 GLY A CA 1
ATOM 2393 C C . GLY A 1 322 ? 18.778 9.822 -22.943 1.00 85.06 322 GLY A C 1
ATOM 2394 O O . GLY A 1 322 ? 18.192 9.480 -23.971 1.00 85.06 322 GLY A O 1
ATOM 2395 N N . TRP A 1 323 ? 19.881 9.224 -22.489 1.00 90.12 323 TRP A N 1
ATOM 2396 C CA . TRP A 1 323 ? 20.430 7.991 -23.058 1.00 90.12 323 TRP A CA 1
ATOM 2397 C C . TRP A 1 323 ? 20.186 6.829 -22.119 1.00 90.12 323 TRP A C 1
ATOM 2399 O O . TRP A 1 323 ? 20.521 6.900 -20.931 1.00 90.12 323 TRP A O 1
ATOM 2409 N N . TRP A 1 324 ? 19.645 5.761 -22.681 1.00 92.50 324 TRP A N 1
ATOM 2410 C CA . TRP A 1 324 ? 19.173 4.599 -21.956 1.00 92.50 324 TRP A CA 1
ATOM 2411 C C . TRP A 1 324 ? 19.926 3.352 -22.396 1.00 92.50 324 TRP A C 1
ATOM 2413 O O . TRP A 1 324 ? 20.352 3.227 -23.544 1.00 92.50 324 TRP A O 1
ATOM 2423 N N . GLU A 1 325 ? 20.089 2.437 -21.455 1.00 95.00 325 GLU A N 1
ATOM 2424 C CA . GLU A 1 325 ? 20.568 1.083 -21.684 1.00 95.00 325 GLU A CA 1
ATOM 2425 C C . GLU A 1 325 ? 19.389 0.135 -21.480 1.00 95.00 325 GLU A C 1
ATOM 2427 O O . GLU A 1 325 ? 18.809 0.104 -20.395 1.00 95.00 325 GLU A O 1
ATOM 2432 N N . LEU A 1 326 ? 19.050 -0.618 -22.521 1.00 95.75 326 LEU A N 1
ATOM 2433 C CA . LEU A 1 326 ? 18.159 -1.768 -22.440 1.00 95.75 326 LEU A CA 1
ATOM 2434 C C . LEU A 1 326 ? 18.976 -3.005 -22.090 1.00 95.75 326 LEU A C 1
ATOM 2436 O O . LEU A 1 326 ? 20.061 -3.196 -22.646 1.00 95.75 326 LEU A O 1
ATOM 2440 N N . ARG A 1 327 ? 18.442 -3.844 -21.203 1.00 96.12 327 ARG A N 1
ATOM 2441 C CA . ARG A 1 327 ? 18.958 -5.180 -20.892 1.00 96.12 327 ARG A CA 1
ATOM 2442 C C . ARG A 1 327 ? 17.799 -6.159 -20.904 1.00 96.12 327 ARG A C 1
ATOM 2444 O O . ARG A 1 327 ? 16.856 -5.956 -20.156 1.00 96.12 327 ARG A O 1
ATOM 2451 N N . TRP A 1 328 ? 17.868 -7.194 -21.724 1.00 96.12 328 TRP A N 1
ATOM 2452 C CA . TRP A 1 328 ? 16.864 -8.250 -21.762 1.00 96.12 328 TRP A CA 1
ATOM 2453 C C . TRP A 1 328 ? 17.545 -9.611 -21.669 1.00 96.12 328 TRP A C 1
ATOM 2455 O O . TRP A 1 328 ? 18.326 -9.972 -22.552 1.00 96.12 328 TRP A O 1
ATOM 2465 N N . SER A 1 329 ? 17.277 -10.336 -20.586 1.00 91.56 329 SER A N 1
ATOM 2466 C CA . SER A 1 329 ? 17.852 -11.661 -20.328 1.00 91.56 329 SER A CA 1
ATOM 2467 C C . SER A 1 329 ? 16.951 -12.775 -20.870 1.00 91.56 329 SER A C 1
ATOM 2469 O O . SER A 1 329 ? 15.732 -12.629 -20.912 1.00 91.56 329 SER A O 1
ATOM 2471 N N . GLY A 1 330 ? 17.540 -13.912 -21.252 1.00 87.06 330 GLY A N 1
ATOM 2472 C CA . GLY A 1 330 ? 16.811 -15.060 -21.814 1.00 87.06 330 GLY A CA 1
ATOM 2473 C C . GLY A 1 330 ? 16.795 -15.116 -23.346 1.00 87.06 330 GLY A C 1
ATOM 2474 O O . GLY A 1 330 ? 16.074 -15.923 -23.940 1.00 87.06 330 GLY A O 1
ATOM 2475 N N . ALA A 1 331 ? 17.615 -14.299 -24.007 1.00 89.06 331 ALA A N 1
ATOM 2476 C CA . ALA A 1 331 ? 17.840 -14.386 -25.439 1.00 89.06 331 ALA A CA 1
ATOM 2477 C C . ALA A 1 331 ? 18.594 -15.687 -25.767 1.00 89.06 331 ALA A C 1
ATOM 2479 O O . ALA A 1 331 ? 19.690 -15.923 -25.266 1.00 89.06 331 ALA A O 1
ATOM 2480 N N . SER A 1 332 ? 18.030 -16.551 -26.617 1.00 87.31 332 SER A N 1
ATOM 2481 C CA . SER A 1 332 ? 18.628 -17.860 -26.913 1.00 87.31 332 SER A CA 1
ATOM 2482 C C . SER A 1 332 ? 18.418 -18.298 -28.362 1.00 87.31 332 SER A C 1
ATOM 2484 O O . SER A 1 332 ? 17.304 -18.322 -28.883 1.00 87.31 332 SER A O 1
ATOM 2486 N N . GLY A 1 333 ? 19.520 -18.655 -29.033 1.00 82.50 333 GLY A N 1
ATOM 2487 C CA . GLY A 1 333 ? 19.519 -19.389 -30.307 1.00 82.50 333 GLY A CA 1
ATOM 2488 C C . GLY A 1 333 ? 18.879 -18.684 -31.512 1.00 82.50 333 GLY A C 1
ATOM 2489 O O . GLY A 1 333 ? 18.779 -19.289 -32.580 1.00 82.50 333 GLY A O 1
ATOM 2490 N N . ARG A 1 334 ? 18.453 -17.424 -31.377 1.00 89.56 334 ARG A N 1
ATOM 2491 C CA . ARG A 1 334 ? 17.769 -16.642 -32.416 1.00 89.56 334 ARG A CA 1
ATOM 2492 C C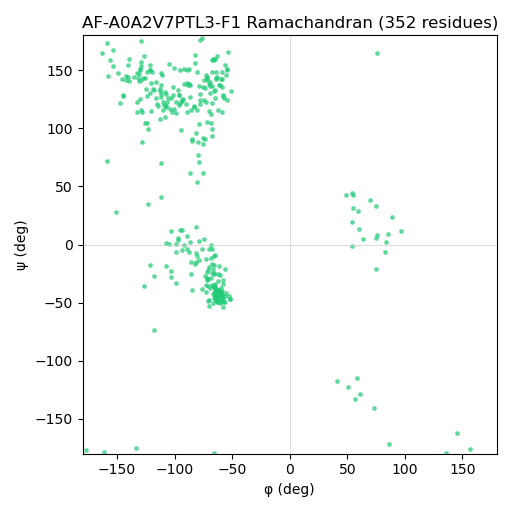 . ARG A 1 334 ? 18.472 -15.308 -32.659 1.00 89.56 334 ARG A C 1
ATOM 2494 O O . ARG A 1 334 ? 19.288 -14.850 -31.857 1.00 89.56 334 ARG A O 1
ATOM 2501 N N . ALA A 1 335 ? 18.166 -14.709 -33.806 1.00 94.19 335 ALA A N 1
ATOM 2502 C CA . ALA A 1 335 ? 18.486 -13.317 -34.072 1.00 94.19 335 ALA A CA 1
ATOM 2503 C C . ALA A 1 335 ? 17.327 -12.431 -33.602 1.00 94.19 335 ALA A C 1
ATOM 2505 O O . ALA A 1 335 ? 16.160 -12.781 -33.778 1.00 94.19 335 ALA A O 1
ATOM 2506 N N . TYR A 1 336 ? 17.661 -11.300 -32.994 1.00 96.00 336 TYR A N 1
ATOM 2507 C CA . TYR A 1 336 ? 16.718 -10.367 -32.395 1.00 96.00 336 TYR A CA 1
ATOM 2508 C C . TYR A 1 336 ? 16.981 -8.950 -32.885 1.00 96.00 336 TYR A C 1
ATOM 2510 O O . TYR A 1 336 ? 18.101 -8.605 -33.267 1.00 96.00 336 TYR A O 1
ATOM 2518 N N . ARG A 1 337 ? 15.956 -8.106 -32.820 1.00 96.31 337 ARG A N 1
ATOM 2519 C CA . ARG A 1 337 ? 16.056 -6.661 -33.026 1.00 96.31 337 ARG A CA 1
ATOM 2520 C C . ARG A 1 337 ? 15.389 -5.930 -31.883 1.00 96.31 337 ARG A C 1
ATOM 2522 O O . ARG A 1 337 ? 14.451 -6.441 -31.277 1.00 96.31 337 ARG A O 1
ATOM 2529 N N . VAL A 1 338 ? 15.848 -4.710 -31.654 1.00 96.25 338 VAL A N 1
ATOM 2530 C CA . VAL A 1 338 ? 15.135 -3.746 -30.826 1.00 96.25 338 VAL A CA 1
ATOM 2531 C C . VAL A 1 338 ? 14.323 -2.841 -31.738 1.00 96.25 338 VAL A C 1
ATOM 2533 O O . VAL A 1 338 ? 14.850 -2.290 -32.710 1.00 96.25 338 VAL A O 1
ATOM 2536 N N . ARG A 1 339 ? 13.037 -2.711 -31.428 1.00 92.75 339 ARG A N 1
ATOM 2537 C CA . ARG A 1 339 ? 12.066 -1.919 -32.175 1.00 92.75 339 ARG A CA 1
ATOM 2538 C C . ARG A 1 339 ? 11.472 -0.848 -31.273 1.00 92.75 339 ARG A C 1
ATOM 2540 O O . ARG A 1 339 ? 11.158 -1.098 -30.115 1.00 92.75 339 ARG A O 1
ATOM 2547 N N . ILE A 1 340 ? 11.304 0.342 -31.833 1.00 90.00 340 ILE A N 1
ATOM 2548 C CA . ILE A 1 340 ? 10.479 1.403 -31.258 1.00 90.00 340 ILE A CA 1
ATOM 2549 C C . ILE A 1 340 ? 9.407 1.690 -32.315 1.00 90.00 340 ILE A C 1
ATOM 2551 O O . ILE A 1 340 ? 9.777 2.107 -33.416 1.00 90.00 340 ILE A O 1
ATOM 2555 N N . PRO A 1 341 ? 8.111 1.429 -32.056 1.00 85.81 341 PRO A N 1
ATOM 2556 C CA . PRO A 1 341 ? 7.059 1.654 -33.042 1.00 85.81 341 PRO A CA 1
ATOM 2557 C C . PRO A 1 341 ? 7.117 3.064 -33.646 1.00 85.81 341 PRO A C 1
ATOM 2559 O O . PRO A 1 341 ? 7.245 4.055 -32.931 1.00 85.81 341 PRO A O 1
ATOM 2562 N N . GLY A 1 342 ? 7.045 3.152 -34.976 1.00 81.69 342 GLY A N 1
ATOM 2563 C CA . GLY A 1 342 ? 7.164 4.421 -35.709 1.00 81.69 342 GLY A CA 1
ATOM 2564 C C . GLY A 1 342 ? 8.602 4.888 -35.982 1.00 81.69 342 GLY A C 1
ATOM 2565 O O . GLY A 1 342 ? 8.786 5.939 -36.591 1.00 81.69 342 GLY A O 1
ATOM 2566 N N . VAL A 1 343 ? 9.615 4.115 -35.584 1.00 84.69 343 VAL A N 1
ATOM 2567 C CA . VAL A 1 343 ? 11.038 4.354 -35.871 1.00 84.69 343 VAL A CA 1
ATOM 2568 C C . VAL A 1 343 ? 11.615 3.149 -36.617 1.00 84.69 343 VAL A C 1
ATOM 2570 O O . VAL A 1 343 ? 11.117 2.033 -36.493 1.00 84.69 343 VAL A O 1
ATOM 2573 N N . THR A 1 344 ? 12.675 3.359 -37.398 1.00 85.31 344 THR A N 1
ATOM 2574 C CA . THR A 1 344 ? 13.432 2.269 -38.024 1.00 85.31 344 THR A CA 1
ATOM 2575 C C . THR A 1 344 ? 13.974 1.294 -36.975 1.00 85.31 344 THR A C 1
ATOM 2577 O O . THR A 1 344 ? 14.671 1.703 -36.043 1.00 85.31 344 THR A O 1
ATOM 2580 N N . ASP A 1 345 ? 13.693 0.005 -37.167 1.00 87.12 345 ASP A N 1
ATOM 2581 C CA . ASP A 1 345 ? 14.220 -1.082 -36.339 1.00 87.12 345 ASP A CA 1
ATOM 2582 C C . ASP A 1 345 ? 15.751 -1.088 -36.291 1.00 87.12 345 ASP A C 1
ATOM 2584 O O . ASP A 1 345 ? 16.440 -0.699 -37.240 1.00 87.12 345 ASP A O 1
ATOM 2588 N N . SER A 1 346 ? 16.300 -1.644 -35.212 1.00 94.00 346 SER A N 1
ATOM 2589 C CA . SER A 1 346 ? 17.729 -1.914 -35.140 1.00 94.00 346 SER A CA 1
ATOM 2590 C C . SER A 1 346 ? 18.189 -2.922 -36.196 1.00 94.00 346 SER A C 1
ATOM 2592 O O . SER A 1 346 ? 17.423 -3.751 -36.702 1.00 94.00 346 SER A O 1
ATOM 2594 N N . ASN A 1 347 ? 19.500 -2.940 -36.442 1.00 94.00 347 ASN A N 1
ATOM 2595 C CA . ASN A 1 347 ? 20.144 -4.094 -37.063 1.00 94.00 347 ASN A CA 1
ATOM 2596 C C . ASN A 1 347 ? 19.929 -5.349 -36.199 1.00 94.00 347 ASN A C 1
ATOM 2598 O O . ASN A 1 347 ? 19.833 -5.227 -34.970 1.00 94.00 347 ASN A O 1
ATOM 2602 N N . PRO A 1 348 ? 19.839 -6.538 -36.818 1.00 94.31 348 PRO A N 1
ATOM 2603 C CA . PRO A 1 348 ? 19.653 -7.765 -36.072 1.00 94.31 348 PRO A CA 1
ATOM 2604 C C . PRO A 1 348 ? 20.942 -8.152 -35.352 1.00 94.31 348 PRO A C 1
ATOM 2606 O O . PRO A 1 348 ? 22.045 -7.947 -35.863 1.00 94.31 348 PRO A O 1
ATOM 2609 N N . VAL A 1 349 ? 20.799 -8.748 -34.174 1.00 94.62 349 VAL A N 1
ATOM 2610 C CA . VAL A 1 349 ? 21.896 -9.349 -33.423 1.00 94.62 349 VAL A CA 1
ATOM 2611 C C . VAL A 1 349 ? 21.561 -10.798 -33.113 1.00 94.62 349 VAL A C 1
ATOM 2613 O O . VAL A 1 349 ? 20.455 -11.111 -32.683 1.00 94.62 349 VAL A O 1
ATOM 2616 N N . LYS A 1 350 ? 22.515 -11.701 -33.327 1.00 91.88 350 LYS A N 1
ATOM 2617 C CA . LYS A 1 350 ? 22.385 -13.096 -32.911 1.00 91.88 350 LYS A CA 1
ATOM 2618 C C . LYS A 1 350 ? 22.939 -13.244 -31.500 1.00 91.88 350 LYS A C 1
ATOM 2620 O O . LYS A 1 350 ? 24.115 -12.954 -31.291 1.00 91.88 350 LYS A O 1
ATOM 2625 N N . CYS A 1 351 ? 22.112 -13.690 -30.559 1.00 86.88 351 CYS A N 1
ATOM 2626 C CA . CYS A 1 351 ? 22.593 -14.030 -29.224 1.00 86.88 351 CYS A CA 1
ATOM 2627 C C . CYS A 1 351 ? 23.038 -15.497 -29.192 1.00 86.88 351 CYS A C 1
ATOM 2629 O O . CYS A 1 351 ? 22.394 -16.374 -29.780 1.00 86.88 351 CYS A O 1
ATOM 2631 N N . SER A 1 352 ? 24.170 -15.750 -28.542 1.00 78.38 352 SER A N 1
ATOM 2632 C CA . SER A 1 352 ? 24.695 -17.098 -28.341 1.00 78.38 352 SER A CA 1
ATOM 2633 C C . SER A 1 352 ? 23.780 -17.873 -27.397 1.00 78.38 352 SER A C 1
ATOM 2635 O O . SER A 1 352 ? 23.172 -17.294 -26.502 1.00 78.38 352 SER A O 1
ATOM 2637 N N . THR A 1 353 ? 23.682 -19.188 -27.570 1.00 67.69 353 THR A N 1
ATOM 2638 C CA . THR A 1 353 ? 23.211 -20.044 -26.475 1.00 67.69 353 THR A CA 1
ATOM 2639 C C . THR A 1 353 ? 24.216 -19.980 -25.315 1.00 67.69 353 THR A C 1
ATOM 2641 O O . THR A 1 353 ? 25.412 -19.869 -25.607 1.00 67.69 353 THR A O 1
ATOM 2644 N N . PRO A 1 354 ? 23.746 -20.005 -24.052 1.00 59.44 354 PRO A N 1
ATOM 2645 C CA . PRO A 1 354 ? 24.615 -20.079 -22.880 1.00 59.44 354 PRO A CA 1
ATOM 2646 C C . PRO A 1 354 ? 25.625 -21.228 -22.951 1.00 59.44 354 PRO A C 1
ATOM 2648 O O . PRO A 1 354 ? 25.278 -22.282 -23.541 1.00 59.44 354 PRO A O 1
#

Foldseek 3Di:
DCVVVVVVVVVVVVVVVVCPPVDDPDKWKWKFKAKDQCQVCVVVLVWANFFFFALLLQQDAPVDGDPCAPDADVNPHCLQNHFQQFCQPDDDRQHRGHGPCCVPDPCPCCCVPPRVPADRIWMWMWMDIHQEIEIETAEAEDPVLFVLLFVLLNVLLVVLVANHDGYGYHYNPPHYQYADYALVVLRRRHNRNSSNTRHNSRSVSSSVVSSVRSSVIDNGRDYDDDDYPDDPDPPDDDDPPDDQPAAPDWDDKDWPDWEADAQKIKTKIWHTFPVPQDPDDDDPPVHWWKFKFFPDPVRDTPDIPPDPQKDWAFDDDDNRITIIMIMGGRREDTWMWIDTPPDDIDDIYHHYHD

pLDDT: mean 86.43, std 12.23, range [44.5, 98.75]

Nearest PDB structures (foldseek):
  4wgk-assembly1_A  TM=6.468E-01  e=3.543E-18  Homo sapiens
  4wgk-assembly2_B  TM=6.543E-01  e=7.235E-17  Homo sapiens
 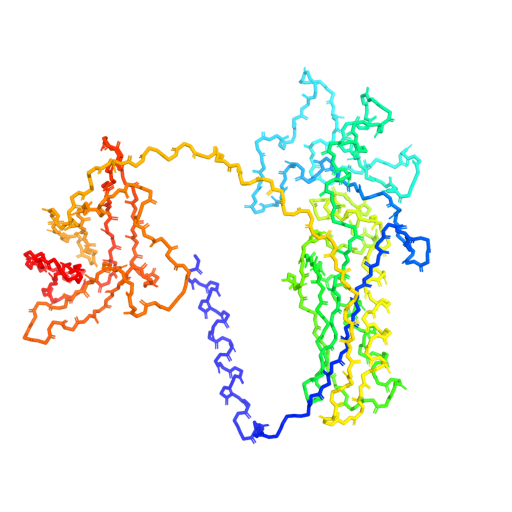 2zxc-assembly1_A  TM=7.001E-01  e=9.765E-16  Pseudomonas aeruginosa
  2zws-assembly1_A  TM=6.621E-01  e=1.398E-14  Pseudomonas aeruginosa
  4x8j-assembly2_A  TM=4.785E-01  e=2.112E+00  Mus musculus

Mean predicted aligned error: 8.55 Å

Sequence (354 aa):
MTVIGKSVGDGAVALFDSLGTALSDRLELGRAFATLSLRDSARALGICAEPALGLSTLVGADDAHTRIQGWLLFGLFDVGLKQGSPNPDVPGCQAQKRQLFDAAFAGLPNHLFISGNLPSYAQVTVLRLGNRVIGAVPGEVTTTAGRRMREQMLASARKAGLPVTEALILGHANGYLEYITTAEEYTAQYYEGGSTIYGPGEAAMFGRALARLAASLSAGDSLPATAAPPLDLVVGHQRRVLPHKSSSRVPAPRVERVWCTGDTLYAWLQLGGAAEWPVATGEVAAQPRVEVVVDDATRTVVSWDDDPALELRLRSRRGGLGWWELRWSGASGRAYRVRIPGVTDSNPVKCSTP

Secondary structure (DSSP, 8-state):
-HHHHHHHHHHHHHHHHHHGGG--S---EEEEEEEEETTTTHHHHTS-SS---BHHHHH--TTS--TTTTPEETTTEE---STT---TT--STTTT--BTTHHHHTTHHHHHHTGGGS--EEEEEEEEETTEEEEE-SSEE-HHHHHHHHHHHHHHHHHTT----EEEEE-S-SS--BEE--HHHHHH--HHHHTBTT-TTHHHHHHHHHHHHHHTS-SSSPPP--PPPP-----------S-----SS-PPPEEEEEEEETTEEEEEEEEEETTTS----S-GGGS---EEEESSSS--EEEETTSTTEEEEEEEEETTEEEEEEEEE---SSEEEEE-TTSPPPPPEEPPP-